Protein AF-A0A397BXM5-F1 (afdb_monomer)

Nearest PDB structures (foldseek):
  6jx6-assembly1_A  TM=4.715E-01  e=2.908E+00  Homo sapiens
  8to0-assembly1_C  TM=3.421E-01  e=2.908E+00  Mus musculus
  2efl-assembly1_A-2  TM=1.940E-01  e=1.933E+00  Homo sapiens
  4yn0-assembly1_B  TM=2.113E-01  e=9.892E+00  Mus musculus

Sequence (237 aa):
LAKVDGTLTRITNSFSGTPYYVHEGDFFTILPFIMLFTIVALVLPLETNTKKYMLGNNLYFALTLVSPNDFTNPSVLKAPGDDLYRTSNLLRNLMVYMMLGVTGACIAQVMLWFPYPIFAIRKLQEHTTECASMLEELLNLLVDSYCFKHKDVEHMNFLKLKLKRKFDVAEAKLATMHTLLNDIWWEQLVGLHLPLRFRKPATKPFIDLFGTQLQNLRAMNQAILWERYDGGGCTMN

Structure (mmCIF, N/CA/C/O backbone):
data_AF-A0A397BXM5-F1
#
_entry.id   AF-A0A397BXM5-F1
#
loop_
_atom_site.group_PDB
_atom_site.id
_atom_site.type_symbol
_atom_site.label_atom_id
_atom_site.label_alt_id
_atom_site.label_comp_id
_atom_site.label_asym_id
_atom_site.label_entity_id
_atom_site.label_seq_id
_atom_site.pdbx_PDB_ins_code
_atom_site.Cartn_x
_atom_site.Cartn_y
_atom_site.Cartn_z
_atom_site.occupancy
_atom_site.B_iso_or_equiv
_atom_site.auth_seq_id
_atom_site.auth_comp_id
_atom_site.auth_asym_id
_atom_site.auth_atom_id
_atom_site.pdbx_PDB_model_num
ATOM 1 N N . LEU A 1 1 ? 31.446 15.879 -49.450 1.00 39.62 1 LEU A N 1
ATOM 2 C CA . LEU A 1 1 ? 30.098 16.390 -49.809 1.00 39.62 1 LEU A CA 1
ATOM 3 C C . LEU A 1 1 ? 29.180 15.180 -49.910 1.00 39.62 1 LEU A C 1
ATOM 5 O O . LEU A 1 1 ? 29.230 14.502 -50.919 1.00 39.62 1 LEU A O 1
ATOM 9 N N . ALA A 1 2 ? 28.393 14.871 -48.876 1.00 38.91 2 ALA A N 1
ATOM 10 C CA . ALA A 1 2 ? 27.677 13.589 -48.743 1.00 38.91 2 ALA A CA 1
ATOM 11 C C . ALA A 1 2 ? 26.689 13.254 -49.888 1.00 38.91 2 ALA A C 1
ATOM 13 O O . ALA A 1 2 ? 26.312 12.102 -50.057 1.00 38.91 2 ALA A O 1
ATOM 14 N N . LYS A 1 3 ? 26.323 14.233 -50.733 1.00 39.81 3 LYS A N 1
ATOM 15 C CA . LYS A 1 3 ? 25.616 14.004 -52.011 1.00 39.81 3 LYS A CA 1
ATOM 16 C C . LYS A 1 3 ? 26.440 13.241 -53.066 1.00 39.81 3 LYS A C 1
ATOM 18 O O . LYS A 1 3 ? 25.859 12.782 -54.039 1.00 39.81 3 LYS A O 1
ATOM 23 N N . VAL A 1 4 ? 27.759 13.147 -52.902 1.00 43.47 4 VAL A N 1
ATOM 24 C CA . VAL A 1 4 ? 28.705 12.568 -53.875 1.00 43.47 4 VAL A CA 1
ATOM 25 C C . VAL A 1 4 ? 29.035 11.101 -53.555 1.00 43.47 4 VAL A C 1
ATOM 27 O O . VAL A 1 4 ? 29.385 10.361 -54.463 1.00 43.47 4 VAL A O 1
ATOM 30 N N . ASP A 1 5 ? 28.838 10.654 -52.307 1.00 46.88 5 ASP A N 1
ATOM 31 C CA . ASP A 1 5 ? 29.212 9.300 -51.850 1.00 46.88 5 ASP A CA 1
ATOM 32 C C . ASP A 1 5 ? 28.114 8.234 -52.036 1.00 46.88 5 ASP A C 1
ATOM 34 O O . ASP A 1 5 ? 28.316 7.076 -51.686 1.00 46.88 5 ASP A O 1
ATOM 38 N N . GLY A 1 6 ? 26.935 8.591 -52.560 1.00 53.12 6 GLY A N 1
ATOM 39 C CA . GLY A 1 6 ? 25.862 7.625 -52.851 1.00 53.12 6 GLY A CA 1
ATOM 40 C C . GLY A 1 6 ? 25.194 6.974 -51.628 1.00 53.12 6 GLY A C 1
ATOM 41 O O . GLY A 1 6 ? 24.335 6.122 -51.796 1.00 53.12 6 GLY A O 1
ATOM 42 N N . THR A 1 7 ? 25.531 7.387 -50.403 1.00 55.84 7 THR A N 1
ATOM 43 C CA . THR A 1 7 ? 25.039 6.796 -49.138 1.00 55.84 7 THR A CA 1
ATOM 44 C C . THR A 1 7 ? 23.730 7.405 -48.615 1.00 55.84 7 THR A C 1
ATOM 46 O O . THR A 1 7 ? 23.284 7.085 -47.508 1.00 55.84 7 THR A O 1
ATOM 49 N N . LEU A 1 8 ? 23.129 8.323 -49.376 1.00 58.50 8 LEU A N 1
ATOM 50 C CA . LEU A 1 8 ? 21.919 9.061 -49.016 1.00 58.50 8 LEU A CA 1
ATOM 51 C C . LEU A 1 8 ? 20.762 8.657 -49.933 1.00 58.50 8 LEU A C 1
ATOM 53 O O . LEU A 1 8 ? 20.709 9.053 -51.098 1.00 58.50 8 LEU A O 1
ATOM 57 N N . THR A 1 9 ? 19.787 7.941 -49.384 1.00 61.47 9 THR A N 1
ATOM 58 C CA . THR A 1 9 ? 18.523 7.636 -50.059 1.00 61.47 9 THR A CA 1
ATOM 59 C C . THR A 1 9 ? 17.554 8.803 -49.930 1.00 61.47 9 THR A C 1
ATOM 61 O O . THR A 1 9 ? 17.278 9.293 -48.831 1.00 61.47 9 THR A O 1
ATOM 64 N N . ARG A 1 10 ? 17.022 9.263 -51.066 1.00 62.66 10 ARG A N 1
ATOM 65 C CA . ARG A 1 10 ? 16.004 10.316 -51.113 1.00 62.66 10 ARG A CA 1
ATOM 66 C C . ARG A 1 10 ? 14.623 9.702 -50.920 1.00 62.66 10 ARG A C 1
ATOM 68 O O . ARG A 1 10 ? 14.133 9.000 -51.801 1.00 62.66 10 ARG A O 1
ATOM 75 N N . ILE A 1 11 ? 13.968 10.028 -49.813 1.00 63.84 11 ILE A N 1
ATOM 76 C CA . ILE A 1 11 ? 12.577 9.648 -49.578 1.00 63.84 11 ILE A CA 1
ATOM 77 C C . ILE A 1 11 ? 11.694 10.672 -50.292 1.00 63.84 11 ILE A C 1
ATOM 79 O O . ILE A 1 11 ? 11.702 11.861 -49.972 1.00 63.84 11 ILE A O 1
ATOM 83 N N . THR A 1 12 ? 10.985 10.216 -51.324 1.00 56.22 12 THR A N 1
ATOM 84 C CA . THR A 1 12 ? 10.154 11.055 -52.202 1.00 56.22 12 THR A CA 1
ATOM 85 C C . THR A 1 12 ? 8.766 11.327 -51.633 1.00 56.22 12 THR A C 1
ATOM 87 O O . THR A 1 12 ? 8.189 12.363 -51.944 1.00 56.22 12 THR A O 1
ATOM 90 N N . ASN A 1 13 ? 8.267 10.440 -50.769 1.00 55.09 13 ASN A N 1
ATOM 91 C CA . ASN A 1 13 ? 6.970 10.557 -50.113 1.00 55.09 13 ASN A CA 1
ATOM 92 C C . ASN A 1 13 ? 7.171 10.749 -48.608 1.00 55.09 13 ASN A C 1
ATOM 94 O O . ASN A 1 13 ? 7.570 9.822 -47.906 1.00 55.09 13 ASN A O 1
ATOM 98 N N . SER A 1 14 ? 6.898 11.956 -48.121 1.00 57.41 14 SER A N 1
ATOM 99 C CA . SER A 1 14 ? 6.912 12.302 -46.700 1.00 57.41 14 SER A CA 1
ATOM 100 C C . SER A 1 14 ? 5.557 12.881 -46.298 1.00 57.41 14 SER A C 1
ATOM 102 O O . SER A 1 14 ? 4.844 13.450 -47.126 1.00 57.41 14 SER A O 1
ATOM 104 N N . PHE A 1 15 ? 5.204 12.778 -45.017 1.00 47.19 15 PHE A N 1
ATOM 105 C CA . PHE A 1 15 ? 3.968 13.368 -44.491 1.00 47.19 15 PHE A CA 1
ATOM 106 C C . PHE A 1 15 ? 3.923 14.9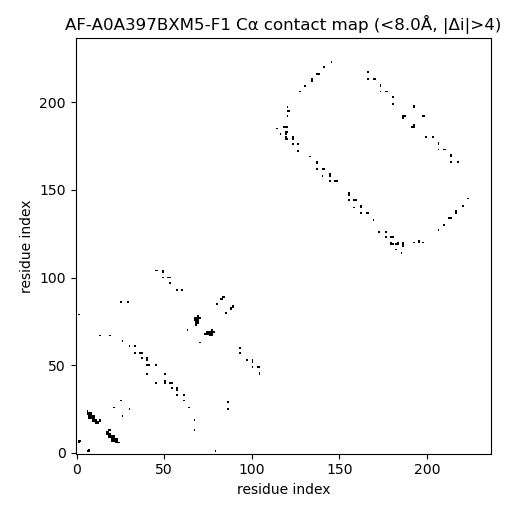04 -44.617 1.00 47.19 15 PHE A C 1
ATOM 108 O O . PHE A 1 15 ? 2.840 15.478 -44.583 1.00 47.19 15 PHE A O 1
ATOM 115 N N . SER A 1 16 ? 5.071 15.569 -44.799 1.00 50.41 16 SER A N 1
ATOM 116 C CA . SER A 1 16 ? 5.173 17.016 -45.033 1.00 50.41 16 SER A CA 1
ATOM 117 C C . SER A 1 16 ? 5.131 17.409 -46.517 1.00 50.41 16 SER A C 1
ATOM 119 O O . SER A 1 16 ? 5.203 18.595 -46.828 1.00 50.41 16 SER A O 1
ATOM 121 N N . GLY A 1 17 ? 5.057 16.443 -47.443 1.00 51.47 17 GLY A N 1
ATOM 122 C CA . GLY A 1 17 ? 5.037 16.685 -48.892 1.00 51.47 17 GLY A CA 1
ATOM 123 C C . GLY A 1 17 ? 6.381 17.115 -49.496 1.00 51.47 17 GLY A C 1
ATOM 124 O O . GLY A 1 17 ? 6.471 17.327 -50.704 1.00 51.47 17 GLY A O 1
ATOM 125 N N . THR A 1 18 ? 7.439 17.227 -48.686 1.00 52.59 18 THR A N 1
ATOM 126 C CA . THR A 1 18 ? 8.782 17.627 -49.122 1.00 52.59 18 THR A CA 1
ATOM 127 C C . THR A 1 18 ? 9.761 16.451 -49.055 1.00 52.59 18 THR A C 1
ATOM 129 O O . THR A 1 18 ? 9.831 15.757 -48.034 1.00 52.59 18 THR A O 1
ATOM 132 N N . PRO A 1 19 ? 10.529 16.188 -50.128 1.00 57.38 19 PRO A N 1
ATOM 133 C CA . PRO A 1 19 ? 11.466 15.077 -50.150 1.00 57.38 19 PRO A CA 1
ATOM 134 C C . PRO A 1 19 ? 12.680 15.375 -49.268 1.00 57.38 19 PRO A C 1
ATOM 136 O O . PRO A 1 19 ? 13.243 16.468 -49.331 1.00 57.38 19 PRO A O 1
ATOM 139 N N . TYR A 1 20 ? 13.119 14.384 -48.497 1.00 58.38 20 TYR A N 1
ATOM 140 C CA . TYR A 1 20 ? 14.255 14.497 -47.581 1.00 58.38 20 TYR A CA 1
ATOM 141 C C . TYR A 1 20 ? 15.253 13.362 -47.810 1.00 58.38 20 TYR A C 1
ATOM 143 O O . TYR A 1 20 ? 14.927 12.333 -48.404 1.00 58.38 20 TYR A O 1
ATOM 151 N N . TYR A 1 21 ? 16.497 13.582 -47.394 1.00 60.84 21 TYR A N 1
ATOM 152 C CA . TYR A 1 21 ? 17.574 12.611 -47.556 1.00 60.84 21 TYR A CA 1
ATOM 153 C C . TYR A 1 21 ? 17.843 11.937 -46.219 1.00 60.84 21 TYR A C 1
ATOM 155 O O . TYR A 1 21 ? 18.025 12.613 -45.208 1.00 60.84 21 TYR A O 1
ATOM 163 N N . VAL A 1 22 ? 17.870 10.610 -46.234 1.00 61.28 22 VAL A N 1
ATOM 164 C CA . VAL A 1 22 ? 18.218 9.786 -45.077 1.00 61.28 22 VAL A CA 1
ATOM 165 C C . VAL A 1 22 ? 19.442 8.965 -45.440 1.00 61.28 22 VAL A C 1
ATOM 167 O O . VAL A 1 22 ? 19.550 8.483 -46.569 1.00 61.28 22 VAL A O 1
ATOM 170 N N . HIS A 1 23 ? 20.366 8.811 -44.496 1.00 63.09 23 HIS A N 1
ATOM 171 C CA . HIS A 1 23 ? 21.469 7.875 -44.654 1.00 63.09 23 HIS A CA 1
ATOM 172 C C . HIS A 1 23 ? 20.924 6.447 -44.698 1.00 63.09 23 HIS A C 1
ATOM 174 O O . HIS A 1 23 ? 20.305 5.978 -43.744 1.00 63.09 23 HIS A O 1
ATOM 180 N N . GLU A 1 24 ? 21.157 5.763 -45.816 1.00 61.62 24 GLU A N 1
ATOM 181 C CA . GLU A 1 24 ? 20.640 4.415 -46.068 1.00 61.62 24 GLU A CA 1
ATOM 182 C C . GLU A 1 24 ? 21.160 3.430 -45.010 1.00 61.62 24 GLU A C 1
ATOM 184 O O . GLU A 1 24 ? 20.401 2.647 -44.439 1.00 61.62 24 GLU A O 1
ATOM 189 N N . GLY A 1 25 ? 22.439 3.570 -44.647 1.00 60.53 25 GLY A N 1
ATOM 190 C CA . GLY A 1 25 ? 23.067 2.798 -43.578 1.00 60.53 25 GLY A CA 1
ATOM 191 C C . GLY A 1 25 ? 22.392 2.984 -42.218 1.00 60.53 25 GLY A C 1
ATOM 192 O O . GLY A 1 25 ? 22.150 1.997 -41.533 1.00 60.53 25 GLY A O 1
ATOM 193 N N . ASP A 1 26 ? 22.017 4.206 -41.837 1.00 60.84 26 ASP A N 1
ATOM 194 C CA . ASP A 1 26 ? 21.372 4.478 -40.542 1.00 60.84 26 ASP A CA 1
ATOM 195 C C . ASP A 1 26 ? 19.916 4.006 -40.509 1.00 60.84 26 ASP A C 1
ATOM 197 O O . ASP A 1 26 ? 19.445 3.504 -39.488 1.00 60.84 26 ASP A O 1
ATOM 201 N N . PHE A 1 27 ? 19.211 4.098 -41.639 1.00 66.62 27 PHE A N 1
ATOM 202 C CA . PHE A 1 27 ? 17.841 3.609 -41.755 1.00 66.62 27 PHE A CA 1
ATOM 203 C C . PHE A 1 27 ? 17.777 2.083 -41.621 1.00 66.62 27 PHE A C 1
ATOM 205 O O . PHE A 1 27 ? 16.992 1.564 -40.830 1.00 66.62 27 PHE A O 1
ATOM 212 N N . PHE A 1 28 ? 18.634 1.357 -42.342 1.00 65.50 28 PHE A N 1
ATOM 213 C CA . PHE A 1 28 ? 18.631 -0.107 -42.324 1.00 65.50 28 PHE A CA 1
ATOM 214 C C . PHE A 1 28 ? 19.345 -0.723 -41.120 1.00 65.50 28 PHE A C 1
ATOM 216 O O . PHE A 1 28 ? 19.105 -1.891 -40.825 1.00 65.50 28 PHE A O 1
ATOM 223 N N . THR A 1 29 ? 20.181 0.025 -40.395 1.00 66.1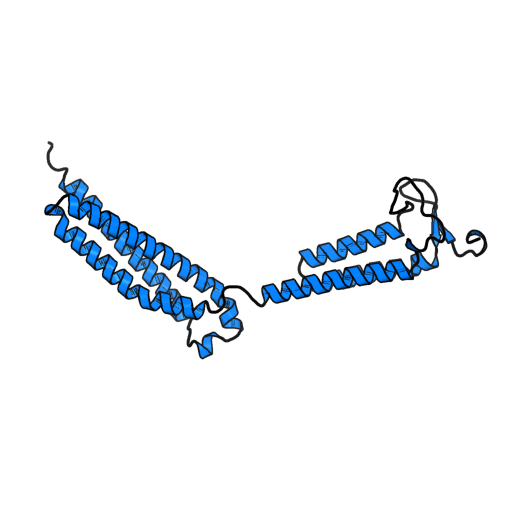9 29 THR A N 1
ATOM 224 C CA . THR A 1 29 ? 20.796 -0.475 -39.157 1.00 66.19 29 THR A CA 1
ATOM 225 C C . THR A 1 29 ? 19.968 -0.117 -37.929 1.00 66.19 29 THR A C 1
ATOM 227 O O . THR A 1 29 ? 19.630 -1.009 -37.160 1.00 66.19 29 THR A O 1
ATOM 230 N N . ILE A 1 30 ? 19.571 1.143 -37.735 1.00 65.62 30 ILE A N 1
ATOM 231 C CA . ILE A 1 30 ? 18.980 1.588 -36.463 1.00 65.62 30 ILE A CA 1
ATOM 232 C C . ILE A 1 30 ? 17.498 1.199 -36.346 1.00 65.62 30 ILE A C 1
ATOM 234 O O . ILE A 1 30 ? 17.053 0.792 -35.270 1.00 65.62 30 ILE A O 1
ATOM 238 N N . LEU A 1 31 ? 16.729 1.266 -37.440 1.00 71.12 31 LEU A N 1
ATOM 239 C CA . LEU A 1 31 ? 15.301 0.925 -37.446 1.00 71.12 31 LEU A CA 1
ATOM 240 C C . LEU A 1 31 ? 15.024 -0.518 -36.971 1.00 71.12 31 LEU A C 1
ATOM 242 O O . LEU A 1 31 ? 14.180 -0.686 -36.084 1.00 71.12 31 LEU A O 1
ATOM 246 N N . PRO A 1 32 ? 15.718 -1.566 -37.469 1.00 74.94 32 PRO A N 1
ATOM 247 C CA . PRO A 1 32 ? 15.517 -2.916 -36.954 1.00 74.94 32 PRO A CA 1
ATOM 248 C C . PRO A 1 32 ? 15.941 -3.072 -35.490 1.00 74.94 32 PRO A C 1
ATOM 250 O O . PRO A 1 32 ? 15.288 -3.828 -34.779 1.00 74.94 32 PRO A O 1
ATOM 253 N N . PHE A 1 33 ? 16.946 -2.340 -34.990 1.00 70.81 33 PHE A N 1
ATOM 254 C CA . PHE A 1 33 ? 17.287 -2.360 -33.557 1.00 70.81 33 PHE A CA 1
ATOM 255 C C . PHE A 1 33 ? 16.194 -1.730 -32.685 1.00 70.81 33 PHE A C 1
ATOM 257 O O . PHE A 1 33 ? 15.849 -2.284 -31.642 1.00 70.81 33 PHE A O 1
ATOM 264 N N . ILE A 1 34 ? 15.603 -0.618 -33.124 1.00 71.31 34 ILE A N 1
ATOM 265 C CA . ILE A 1 34 ? 14.465 0.030 -32.456 1.00 71.31 34 ILE A CA 1
ATOM 266 C C . ILE A 1 34 ? 13.242 -0.901 -32.448 1.00 71.31 34 ILE A C 1
ATOM 268 O O . ILE A 1 34 ? 12.581 -1.039 -31.418 1.00 71.31 34 ILE A O 1
ATOM 272 N N . MET A 1 35 ? 12.961 -1.579 -33.563 1.00 76.06 35 MET A N 1
ATOM 273 C CA . MET A 1 35 ? 11.874 -2.562 -33.675 1.00 76.06 35 MET A CA 1
ATOM 274 C C . MET A 1 35 ? 12.139 -3.824 -32.843 1.00 76.06 35 MET A C 1
ATOM 276 O O . MET A 1 35 ? 11.240 -4.353 -32.197 1.00 76.06 35 MET A O 1
ATOM 280 N N . LEU A 1 36 ? 13.380 -4.303 -32.800 1.00 77.44 36 LEU A N 1
ATOM 281 C CA . LEU A 1 36 ? 13.764 -5.422 -31.944 1.00 77.44 36 LEU A CA 1
ATOM 282 C C . LEU A 1 36 ? 13.605 -5.050 -30.465 1.00 77.44 36 LEU A C 1
ATOM 284 O O . LEU A 1 36 ? 13.083 -5.842 -29.684 1.00 77.44 36 LEU A O 1
ATOM 288 N N . PHE A 1 37 ? 13.984 -3.830 -30.084 1.00 71.81 37 PHE A N 1
ATOM 289 C CA . PHE A 1 37 ? 13.795 -3.320 -28.729 1.00 71.81 37 PHE A CA 1
ATOM 290 C C . PHE A 1 37 ? 12.317 -3.264 -28.334 1.00 71.81 37 PHE A C 1
ATOM 292 O O . PHE A 1 37 ? 11.974 -3.683 -27.227 1.00 71.81 37 PHE A O 1
ATOM 299 N N . THR A 1 38 ? 11.423 -2.777 -29.208 1.00 72.62 38 THR A N 1
ATOM 300 C CA . THR A 1 38 ? 9.981 -2.770 -28.900 1.00 72.62 38 THR A CA 1
ATOM 301 C C . THR A 1 38 ? 9.447 -4.187 -28.719 1.00 72.62 38 THR A C 1
ATOM 303 O O . THR A 1 38 ? 8.689 -4.420 -27.780 1.00 72.62 38 THR A O 1
ATOM 306 N N . ILE A 1 39 ? 9.882 -5.145 -29.545 1.00 78.25 39 ILE A N 1
ATOM 307 C CA . ILE A 1 39 ? 9.509 -6.562 -29.418 1.00 78.25 39 ILE A CA 1
ATOM 308 C C . ILE A 1 39 ? 9.993 -7.136 -28.079 1.00 78.25 39 ILE A C 1
ATOM 310 O O . ILE A 1 39 ? 9.199 -7.720 -27.343 1.00 78.25 39 ILE A O 1
ATOM 314 N N . VAL A 1 40 ? 11.259 -6.925 -27.709 1.00 73.75 40 VAL A N 1
ATOM 315 C CA . VAL A 1 40 ? 11.821 -7.409 -26.434 1.00 73.75 40 VAL A CA 1
ATOM 316 C C . VAL A 1 40 ? 11.090 -6.795 -25.233 1.00 73.75 40 VAL A C 1
ATOM 318 O O . VAL A 1 40 ? 10.706 -7.517 -24.312 1.00 73.75 40 VAL A O 1
ATOM 321 N N . ALA A 1 41 ? 10.822 -5.486 -25.256 1.00 68.75 41 ALA A N 1
ATOM 322 C CA . ALA A 1 41 ? 10.063 -4.805 -24.207 1.00 68.75 41 ALA A CA 1
ATOM 323 C C . ALA A 1 41 ? 8.599 -5.281 -24.124 1.00 68.75 41 ALA A C 1
ATOM 325 O O . ALA A 1 41 ? 8.011 -5.279 -23.042 1.00 68.75 41 ALA A O 1
ATOM 326 N N . LEU A 1 42 ? 7.998 -5.699 -25.245 1.00 73.31 42 LEU A N 1
ATOM 327 C CA . LEU A 1 42 ? 6.651 -6.273 -25.282 1.00 73.31 42 LEU A CA 1
ATOM 328 C C . LEU A 1 42 ? 6.595 -7.694 -24.707 1.00 73.31 42 LEU A C 1
ATOM 330 O O . LEU A 1 42 ? 5.601 -8.019 -24.053 1.00 73.31 42 LEU A O 1
ATOM 334 N N . VAL A 1 43 ? 7.635 -8.502 -24.929 1.00 76.31 43 VAL A N 1
ATOM 335 C CA . VAL A 1 43 ? 7.736 -9.897 -24.464 1.00 76.31 43 VAL A CA 1
ATOM 336 C C . VAL A 1 43 ? 8.097 -9.989 -22.978 1.00 76.31 43 VAL A C 1
ATOM 338 O O . VAL A 1 43 ? 7.624 -10.894 -22.292 1.00 76.31 43 VAL A O 1
ATOM 341 N N . LEU A 1 44 ? 8.898 -9.057 -22.454 1.00 68.69 44 LEU A N 1
ATOM 342 C CA . LEU A 1 44 ? 9.265 -9.052 -21.038 1.00 68.69 44 LEU A CA 1
ATOM 343 C C . LEU A 1 44 ? 8.042 -8.768 -20.134 1.00 68.69 44 LEU A C 1
ATOM 345 O O . LEU A 1 44 ? 7.271 -7.838 -20.411 1.00 68.69 44 LEU A O 1
ATOM 349 N N . PRO A 1 45 ? 7.872 -9.515 -19.024 1.00 65.19 45 PRO A N 1
ATOM 350 C CA . PRO A 1 45 ? 6.791 -9.310 -18.061 1.00 65.19 45 PRO A CA 1
ATOM 351 C C . PRO A 1 45 ? 7.100 -8.118 -17.138 1.00 65.19 45 PRO A C 1
ATOM 353 O O . PRO A 1 45 ? 7.292 -8.270 -15.935 1.00 65.19 45 PRO A O 1
ATOM 356 N N . LEU A 1 46 ? 7.197 -6.921 -17.722 1.00 64.88 46 LEU A N 1
ATOM 357 C CA . LEU A 1 46 ? 7.417 -5.666 -17.005 1.00 64.88 46 LEU A CA 1
ATOM 358 C C . LEU A 1 46 ? 6.092 -5.056 -16.538 1.00 64.88 46 LEU A C 1
ATOM 360 O O . LEU A 1 46 ? 5.048 -5.218 -17.172 1.00 64.88 46 LEU A O 1
ATOM 364 N N . GLU A 1 47 ? 6.166 -4.298 -15.448 1.00 64.81 47 GLU A N 1
ATOM 365 C CA . GLU A 1 47 ? 5.055 -3.521 -14.909 1.00 64.81 47 GLU A CA 1
ATOM 366 C C . GLU A 1 47 ? 4.531 -2.501 -15.945 1.00 64.81 47 GLU A C 1
ATOM 368 O O . GLU A 1 47 ? 5.274 -1.948 -16.764 1.00 64.81 47 GLU A O 1
ATOM 373 N N . THR A 1 48 ? 3.211 -2.298 -15.961 1.00 64.19 48 THR A N 1
ATOM 374 C CA . THR A 1 48 ? 2.496 -1.639 -17.066 1.00 64.19 48 THR A CA 1
ATOM 375 C C . THR A 1 48 ? 2.936 -0.193 -17.309 1.00 64.19 48 THR A C 1
ATOM 377 O O . THR A 1 48 ? 2.960 0.248 -18.460 1.00 64.19 48 THR A O 1
ATOM 380 N N . ASN A 1 49 ? 3.288 0.555 -16.259 1.00 59.50 49 ASN A N 1
ATOM 381 C CA . ASN A 1 49 ? 3.737 1.943 -16.384 1.00 59.50 49 ASN A CA 1
ATOM 382 C C . ASN A 1 49 ? 5.171 2.020 -16.921 1.00 59.50 49 ASN A C 1
ATOM 384 O O . ASN A 1 49 ? 5.453 2.810 -17.824 1.00 59.50 49 ASN A O 1
ATOM 388 N N . THR A 1 50 ? 6.041 1.123 -16.459 1.00 62.28 50 THR A N 1
ATOM 389 C CA . THR A 1 50 ? 7.413 0.964 -16.965 1.00 62.28 50 THR A CA 1
ATOM 390 C C . THR A 1 50 ? 7.417 0.617 -18.457 1.00 62.28 50 THR A C 1
ATOM 392 O O . THR A 1 50 ? 8.137 1.221 -19.255 1.00 62.28 50 THR A O 1
ATOM 395 N N . LYS A 1 51 ? 6.540 -0.307 -18.860 1.00 67.50 51 LYS A N 1
ATOM 396 C CA . LYS A 1 51 ? 6.376 -0.732 -20.254 1.00 67.50 51 LYS A CA 1
ATOM 397 C C . LYS A 1 51 ? 5.929 0.418 -21.161 1.00 67.50 51 LYS A C 1
ATOM 399 O O . LYS A 1 51 ? 6.494 0.608 -22.237 1.00 67.50 51 LYS A O 1
ATOM 404 N N . LYS A 1 52 ? 4.954 1.219 -20.714 1.00 66.75 52 LYS A N 1
ATOM 405 C CA . LYS A 1 52 ? 4.488 2.418 -21.434 1.00 66.75 52 LYS A CA 1
ATOM 406 C C . LYS A 1 52 ? 5.596 3.460 -21.592 1.00 66.75 52 LYS A C 1
ATOM 408 O O . LYS A 1 52 ? 5.734 4.020 -22.675 1.00 66.75 52 LYS A O 1
ATOM 413 N N . TYR A 1 53 ? 6.402 3.682 -20.554 1.00 69.06 53 TYR A N 1
ATOM 414 C CA . TYR A 1 53 ? 7.517 4.630 -20.598 1.00 69.06 53 TYR A CA 1
ATOM 415 C C . TYR A 1 53 ? 8.611 4.193 -21.585 1.00 69.06 53 TYR A C 1
ATOM 417 O O . TYR A 1 53 ? 9.027 4.977 -22.438 1.00 69.06 53 TYR A O 1
ATOM 425 N N . MET A 1 54 ? 9.027 2.923 -21.532 1.00 66.50 54 MET A N 1
ATOM 426 C CA . MET A 1 54 ? 10.034 2.372 -22.449 1.00 66.50 54 MET A CA 1
ATOM 427 C C . MET A 1 54 ? 9.570 2.397 -23.909 1.00 66.50 54 MET A C 1
ATOM 429 O O . MET A 1 54 ? 10.337 2.781 -24.792 1.00 66.50 54 MET A O 1
ATOM 433 N N . LEU A 1 55 ? 8.313 2.019 -24.170 1.00 74.06 55 LEU A N 1
ATOM 434 C CA . LEU A 1 55 ? 7.743 2.045 -25.519 1.00 74.06 55 LEU A CA 1
ATOM 435 C C . LEU A 1 55 ? 7.577 3.477 -26.036 1.00 74.06 55 LEU A C 1
ATOM 437 O O . LEU A 1 55 ? 7.919 3.739 -27.184 1.00 74.06 55 LEU A O 1
ATOM 441 N N . GLY A 1 56 ? 7.104 4.402 -25.197 1.00 71.19 56 GLY A N 1
ATOM 442 C CA . GLY A 1 56 ? 6.946 5.810 -25.560 1.00 71.19 56 GLY A CA 1
ATOM 443 C C . GLY A 1 56 ? 8.275 6.473 -25.913 1.00 71.19 56 GLY A C 1
ATOM 444 O O . GLY A 1 56 ? 8.365 7.155 -26.929 1.00 71.19 56 GLY A O 1
ATOM 445 N N . ASN A 1 57 ? 9.327 6.216 -25.132 1.00 70.31 57 ASN A N 1
ATOM 446 C CA . ASN A 1 57 ? 10.647 6.782 -25.393 1.00 70.31 57 ASN A CA 1
ATOM 447 C C . ASN A 1 57 ? 11.300 6.180 -26.648 1.00 70.31 57 ASN A C 1
ATOM 449 O O . ASN A 1 57 ? 11.843 6.897 -27.481 1.00 70.31 57 ASN A O 1
ATOM 453 N N . ASN A 1 58 ? 11.188 4.865 -26.847 1.00 73.44 58 ASN A N 1
ATOM 454 C CA . ASN A 1 58 ? 11.718 4.238 -28.056 1.00 73.44 58 ASN A CA 1
ATOM 455 C C . ASN A 1 58 ? 10.956 4.672 -29.323 1.00 73.44 58 ASN A C 1
ATOM 457 O O . ASN A 1 58 ? 11.562 4.915 -30.363 1.00 73.44 58 ASN A O 1
ATOM 461 N N . LEU A 1 59 ? 9.632 4.837 -29.234 1.00 72.88 59 LEU A N 1
ATOM 462 C CA . LEU A 1 59 ? 8.818 5.389 -30.320 1.00 72.88 59 LEU A CA 1
ATOM 463 C C . LEU A 1 59 ? 9.189 6.847 -30.616 1.00 72.88 59 LEU A C 1
ATOM 465 O O . LEU A 1 59 ? 9.258 7.236 -31.779 1.00 72.88 59 LEU A O 1
ATOM 469 N N . TYR A 1 60 ? 9.468 7.637 -29.578 1.00 68.38 60 TYR A N 1
ATOM 470 C CA . TYR A 1 60 ? 9.968 8.999 -29.719 1.00 68.38 60 TYR A CA 1
ATOM 471 C C . TYR A 1 60 ? 11.284 9.016 -30.505 1.00 68.38 60 TYR A C 1
ATOM 473 O O . TYR A 1 60 ? 11.374 9.720 -31.506 1.00 68.38 60 TYR A O 1
ATOM 481 N N . PHE A 1 61 ? 12.248 8.154 -30.166 1.00 66.50 61 PHE A N 1
ATOM 482 C CA . PHE A 1 61 ? 13.496 8.030 -30.928 1.00 66.50 61 PHE A CA 1
ATOM 483 C C . PHE A 1 61 ? 13.286 7.542 -32.370 1.00 66.50 61 PHE A C 1
ATOM 485 O O . PHE A 1 61 ? 13.886 8.089 -33.299 1.00 66.50 61 PHE A O 1
ATOM 492 N N . ALA A 1 62 ? 12.381 6.586 -32.590 1.00 68.44 62 ALA A N 1
ATOM 493 C CA . ALA A 1 62 ? 12.008 6.125 -33.928 1.00 68.44 62 ALA A CA 1
ATOM 494 C C . ALA A 1 62 ? 11.467 7.275 -34.793 1.00 68.44 62 ALA A C 1
ATOM 496 O O . ALA A 1 62 ? 11.893 7.468 -35.932 1.00 68.44 62 ALA A O 1
ATOM 497 N N . LEU A 1 63 ? 10.571 8.087 -34.225 1.00 67.25 63 LEU A N 1
ATOM 498 C CA . LEU A 1 63 ? 10.012 9.263 -34.884 1.00 67.25 63 LEU A CA 1
ATOM 499 C C . LEU A 1 63 ? 11.071 10.341 -35.104 1.00 67.25 63 LEU A C 1
ATOM 501 O O . LEU A 1 63 ? 11.083 10.953 -36.167 1.00 67.25 63 LEU A O 1
ATOM 505 N N . THR A 1 64 ? 12.004 10.541 -34.169 1.00 63.75 64 THR A N 1
ATOM 506 C CA . THR A 1 64 ? 13.132 11.458 -34.391 1.00 63.75 64 THR A CA 1
ATOM 507 C C . THR A 1 64 ? 14.084 10.977 -35.470 1.00 63.75 64 THR A C 1
ATOM 509 O O . THR A 1 64 ? 14.800 11.804 -36.006 1.00 63.75 64 THR A O 1
ATOM 512 N N . LEU A 1 65 ? 14.097 9.697 -35.841 1.00 63.91 65 LEU A N 1
ATOM 513 C CA . LEU A 1 65 ? 14.880 9.188 -36.970 1.00 63.91 65 LEU A CA 1
ATOM 514 C C . LEU A 1 65 ? 14.126 9.345 -38.292 1.00 63.91 65 LEU A C 1
ATOM 516 O O . LEU A 1 65 ? 14.685 9.841 -39.267 1.00 63.91 65 LEU A O 1
ATOM 520 N N . VAL A 1 66 ? 12.840 8.987 -38.298 1.00 63.28 66 VAL A N 1
ATOM 521 C CA . VAL A 1 66 ? 11.987 9.005 -39.495 1.00 63.28 66 VAL A CA 1
ATOM 522 C C . VAL A 1 66 ? 11.551 10.424 -39.882 1.00 63.28 66 VAL A C 1
ATOM 524 O O . VAL A 1 66 ? 11.382 10.697 -41.070 1.00 63.28 66 VAL A O 1
ATOM 527 N N . SER A 1 67 ? 11.392 11.334 -38.915 1.00 62.38 67 SER A N 1
ATOM 528 C CA . SER A 1 67 ? 10.944 12.711 -39.154 1.00 62.38 67 SER A CA 1
ATOM 529 C C . SER A 1 67 ? 11.972 13.509 -39.967 1.00 62.38 67 SER A C 1
ATOM 531 O O . SER A 1 67 ? 13.164 13.452 -39.660 1.00 62.38 67 SER A O 1
ATOM 533 N N . PRO A 1 68 ? 11.544 14.290 -40.972 1.00 56.69 68 PRO A N 1
ATOM 534 C CA . PRO A 1 68 ? 12.438 15.144 -41.754 1.00 56.69 68 PRO A CA 1
ATOM 535 C C . PRO A 1 68 ? 12.904 16.407 -41.003 1.00 56.69 68 PRO A C 1
ATOM 537 O O . PRO A 1 68 ? 13.896 17.023 -41.400 1.00 56.69 68 PRO A O 1
ATOM 540 N N . ASN A 1 69 ? 12.213 16.790 -39.926 1.00 63.12 69 ASN A N 1
ATOM 541 C CA . ASN A 1 69 ? 12.447 18.050 -39.217 1.00 63.12 69 ASN A CA 1
ATOM 542 C C . ASN A 1 69 ? 13.478 17.902 -38.089 1.00 63.12 69 ASN A C 1
ATOM 544 O O . ASN A 1 69 ? 13.614 16.832 -37.491 1.00 63.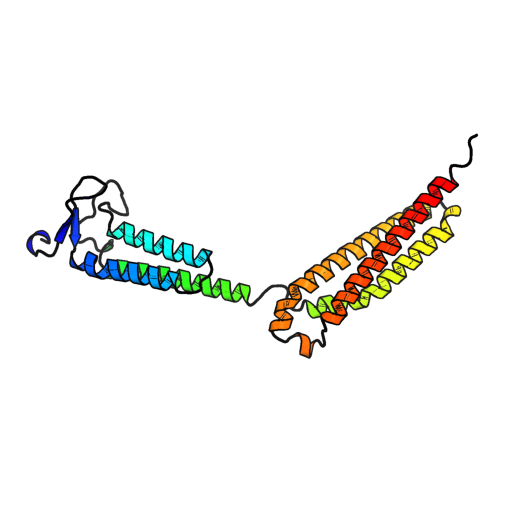12 69 ASN A O 1
ATOM 548 N N . ASP A 1 70 ? 14.187 18.991 -37.805 1.00 63.59 70 ASP A N 1
ATOM 549 C CA . ASP A 1 70 ? 15.139 19.119 -36.709 1.00 63.59 70 ASP A CA 1
ATOM 550 C C . ASP A 1 70 ? 14.411 19.016 -35.360 1.00 63.59 70 ASP A C 1
ATOM 552 O O . ASP A 1 70 ? 13.325 19.562 -35.151 1.00 63.59 70 ASP A O 1
ATOM 556 N N . PHE A 1 71 ? 15.026 18.286 -34.438 1.00 62.41 71 PHE A N 1
ATOM 557 C CA . PHE A 1 71 ? 14.570 18.070 -33.076 1.00 62.41 71 PHE A CA 1
ATOM 558 C C . PHE A 1 71 ? 14.460 19.369 -32.276 1.00 62.41 71 PHE A C 1
ATOM 560 O O . PHE A 1 71 ? 13.543 19.535 -31.474 1.00 62.41 71 PHE A O 1
ATOM 567 N N . THR A 1 72 ? 15.407 20.283 -32.481 1.00 67.00 72 THR A N 1
ATOM 568 C CA . THR A 1 72 ? 15.485 21.532 -31.712 1.00 67.00 72 THR A CA 1
ATOM 569 C C . THR A 1 72 ? 14.596 22.628 -32.288 1.00 67.00 72 THR A C 1
ATOM 571 O O . THR A 1 72 ? 14.147 23.508 -31.554 1.00 67.00 72 THR A O 1
ATOM 574 N N . ASN A 1 73 ? 14.294 22.559 -33.588 1.00 65.62 73 ASN A N 1
ATOM 575 C CA . ASN A 1 73 ? 13.409 23.498 -34.252 1.00 65.62 73 ASN A CA 1
ATOM 576 C C . ASN A 1 73 ? 12.565 22.794 -35.331 1.00 65.62 73 ASN A C 1
ATOM 578 O O . ASN A 1 73 ? 13.055 22.551 -36.434 1.00 65.62 73 ASN A O 1
ATOM 582 N N . PRO A 1 74 ? 11.269 22.532 -35.074 1.00 62.56 74 PRO A N 1
ATOM 583 C CA . PRO A 1 74 ? 10.410 21.777 -35.987 1.00 62.56 74 PRO A CA 1
ATOM 584 C C . PRO A 1 74 ? 10.128 22.500 -37.312 1.00 62.56 74 PRO A C 1
ATOM 586 O O . PRO A 1 74 ? 9.565 21.895 -38.222 1.00 62.56 74 PRO A O 1
ATOM 589 N N . SER A 1 75 ? 10.491 23.783 -37.422 1.00 65.44 75 SER A N 1
ATOM 590 C CA . SER A 1 75 ? 10.386 24.566 -38.659 1.00 65.44 75 SER A CA 1
ATOM 591 C C . SER A 1 75 ? 11.595 24.413 -39.591 1.00 65.44 75 SER A C 1
ATOM 593 O O . SER A 1 75 ? 11.562 24.902 -40.720 1.00 65.44 75 SER A O 1
ATOM 595 N N . VAL A 1 76 ? 12.654 23.732 -39.140 1.00 60.53 76 VAL A N 1
ATOM 596 C CA . VAL A 1 76 ? 13.917 23.570 -39.866 1.00 60.53 76 VAL A CA 1
ATOM 597 C C . VAL A 1 76 ? 14.132 22.093 -40.195 1.00 60.53 76 VAL A C 1
ATOM 599 O O . VAL A 1 76 ? 13.790 21.212 -39.414 1.00 60.53 76 VAL A O 1
ATOM 602 N N . LEU A 1 77 ? 14.666 21.810 -41.383 1.00 61.84 77 LEU A N 1
ATOM 603 C CA . LEU A 1 77 ? 15.042 20.458 -41.810 1.00 61.84 77 LEU A CA 1
ATOM 604 C C . LEU A 1 77 ? 16.380 20.062 -41.178 1.00 61.84 77 LEU A C 1
ATOM 606 O O . LEU A 1 77 ? 17.257 20.907 -41.012 1.00 61.84 77 LEU A O 1
ATOM 610 N N . LYS A 1 78 ? 16.571 18.772 -40.898 1.00 66.06 78 LYS A N 1
ATOM 611 C CA . LYS A 1 78 ? 17.835 18.274 -40.333 1.00 66.06 78 LYS A CA 1
ATOM 612 C C . LYS A 1 78 ? 19.036 18.597 -41.224 1.00 66.06 78 LYS A C 1
ATOM 614 O O . LYS A 1 78 ? 19.024 18.314 -42.426 1.00 66.06 78 LYS A O 1
ATOM 619 N N . ALA A 1 79 ? 20.095 19.135 -40.621 1.00 59.69 79 ALA A N 1
ATOM 620 C CA . ALA A 1 79 ? 21.347 19.410 -41.311 1.00 59.69 79 ALA A CA 1
ATOM 621 C C . ALA A 1 79 ? 22.155 18.111 -41.540 1.00 59.69 79 ALA A C 1
ATOM 623 O O . ALA A 1 79 ? 22.323 17.312 -40.616 1.00 59.69 79 ALA A O 1
ATOM 624 N N . PRO A 1 80 ? 22.674 17.868 -42.758 1.00 54.50 80 PRO A N 1
ATOM 625 C CA . PRO A 1 80 ? 23.475 16.681 -43.041 1.00 54.50 80 PRO A CA 1
ATOM 626 C C . PRO A 1 80 ? 24.842 16.761 -42.341 1.00 54.50 80 PRO A C 1
ATOM 628 O O . PRO A 1 80 ? 25.591 17.711 -42.562 1.00 54.50 80 PRO A O 1
ATOM 631 N N . GLY A 1 81 ? 25.184 15.736 -41.553 1.00 58.84 81 GLY A N 1
ATOM 632 C CA . GLY A 1 81 ? 26.474 15.625 -40.856 1.00 58.84 81 GLY A CA 1
ATOM 633 C C . GLY A 1 81 ? 26.513 16.203 -39.437 1.00 58.84 81 GLY A C 1
ATOM 634 O O . GLY A 1 81 ? 27.598 16.345 -38.885 1.00 58.84 81 GLY A O 1
ATOM 635 N N . ASP A 1 82 ? 25.362 16.534 -38.854 1.00 62.84 82 ASP A N 1
ATOM 636 C CA . ASP A 1 82 ? 25.267 16.994 -37.467 1.00 62.84 82 ASP A CA 1
ATOM 637 C C . ASP A 1 82 ? 25.521 15.838 -36.469 1.00 62.84 82 ASP A C 1
ATOM 639 O O . ASP A 1 82 ? 24.905 14.768 -36.546 1.00 62.84 82 ASP A O 1
ATOM 643 N N . ASP A 1 83 ? 26.448 16.055 -35.528 1.00 65.25 83 ASP A N 1
ATOM 644 C CA . ASP A 1 83 ? 26.887 15.080 -34.519 1.00 65.25 83 ASP A CA 1
ATOM 645 C C . ASP A 1 83 ? 25.752 14.657 -33.568 1.00 65.25 83 ASP A C 1
ATOM 647 O O . ASP A 1 83 ? 25.811 13.579 -32.961 1.00 65.25 83 ASP A O 1
ATOM 651 N N . LEU A 1 84 ? 24.689 15.463 -33.456 1.00 63.53 84 LEU A N 1
ATOM 652 C CA . LEU A 1 84 ? 23.510 15.128 -32.657 1.00 63.53 84 LEU A CA 1
ATOM 653 C C . LEU A 1 84 ? 22.766 13.898 -33.206 1.00 63.53 84 LEU A C 1
ATOM 655 O O . LEU A 1 84 ? 22.245 13.093 -32.434 1.00 63.53 84 LEU A O 1
ATOM 659 N N . TYR A 1 85 ? 22.768 13.722 -34.531 1.00 61.66 85 TYR A N 1
ATOM 660 C CA . TYR A 1 85 ? 22.050 12.651 -35.233 1.00 61.66 85 TYR A CA 1
ATOM 661 C C . TYR A 1 85 ? 22.941 11.468 -35.614 1.00 61.66 85 TYR A C 1
ATOM 663 O O . TYR A 1 85 ? 22.485 10.528 -36.265 1.00 61.66 85 TYR A O 1
ATOM 671 N N . ARG A 1 86 ? 24.210 11.486 -35.199 1.00 65.19 86 ARG A N 1
ATOM 672 C CA . ARG A 1 86 ? 25.160 10.415 -35.486 1.00 65.19 86 ARG A CA 1
ATOM 673 C C . ARG A 1 86 ? 24.736 9.124 -34.784 1.00 65.19 86 ARG A C 1
ATOM 675 O O . ARG A 1 86 ? 24.417 9.131 -33.593 1.00 65.19 86 ARG A O 1
ATOM 682 N N . THR A 1 87 ? 24.802 8.004 -35.503 1.00 62.78 87 THR A N 1
ATOM 683 C CA . THR A 1 87 ? 24.380 6.657 -35.066 1.00 62.78 87 THR A CA 1
ATOM 684 C C . THR A 1 87 ? 24.863 6.310 -33.656 1.00 62.78 87 THR A C 1
ATOM 686 O O . THR A 1 87 ? 24.103 5.821 -32.822 1.00 62.78 87 THR A O 1
ATOM 689 N N . SER A 1 88 ? 26.133 6.605 -33.363 1.00 66.12 88 SER A N 1
ATOM 690 C CA . SER A 1 88 ? 26.771 6.318 -32.075 1.00 66.12 88 SER A CA 1
ATOM 691 C C . SER A 1 88 ? 26.166 7.111 -30.917 1.00 66.12 88 SER A C 1
ATOM 693 O O . SER A 1 88 ? 26.043 6.586 -29.811 1.00 66.12 88 SER A O 1
ATOM 695 N N . ASN A 1 89 ? 25.769 8.358 -31.160 1.00 67.31 89 ASN A N 1
ATOM 696 C CA . ASN A 1 89 ? 25.218 9.242 -30.142 1.00 67.31 89 ASN A CA 1
ATOM 697 C C . ASN A 1 89 ? 23.747 8.902 -29.858 1.00 67.31 89 ASN A C 1
ATOM 699 O O . ASN A 1 89 ? 23.322 8.836 -28.706 1.00 67.31 89 ASN A O 1
ATOM 703 N N . LEU A 1 90 ? 22.999 8.570 -30.913 1.00 67.69 90 LEU A N 1
ATOM 704 C CA . LEU A 1 90 ? 21.609 8.119 -30.842 1.00 67.69 90 LEU A CA 1
ATOM 705 C C . LEU A 1 90 ? 21.483 6.795 -30.070 1.00 67.69 90 LEU A C 1
ATOM 707 O O . LEU A 1 90 ? 20.679 6.694 -29.143 1.00 67.69 90 LEU A O 1
ATOM 711 N N . LEU A 1 91 ? 22.338 5.811 -30.378 1.00 67.69 91 LEU A N 1
ATOM 712 C CA . LEU A 1 91 ? 22.388 4.533 -29.658 1.00 67.69 91 LEU A CA 1
ATOM 713 C C . LEU A 1 91 ? 22.813 4.704 -28.195 1.00 67.69 91 LEU A C 1
ATOM 715 O O . LEU A 1 91 ? 22.243 4.063 -27.312 1.00 67.69 91 LEU A O 1
ATOM 719 N N . ARG A 1 92 ? 23.778 5.590 -27.916 1.00 72.75 92 ARG A N 1
ATOM 720 C CA . ARG A 1 92 ? 24.218 5.880 -26.545 1.00 72.75 92 ARG A CA 1
ATOM 721 C C . ARG A 1 92 ? 23.107 6.525 -25.719 1.00 72.75 92 ARG A C 1
ATOM 723 O O . ARG A 1 92 ? 22.886 6.106 -24.586 1.00 72.75 92 ARG A O 1
ATOM 730 N N . ASN A 1 93 ? 22.382 7.489 -26.281 1.00 70.38 93 ASN A N 1
ATOM 731 C CA . ASN A 1 93 ? 21.253 8.121 -25.601 1.00 70.38 93 ASN A CA 1
ATOM 732 C C . ASN A 1 93 ? 20.128 7.113 -25.345 1.00 70.38 93 ASN A C 1
ATOM 734 O O . ASN A 1 93 ? 19.662 7.001 -24.212 1.00 70.38 93 ASN A O 1
ATOM 738 N N . LEU A 1 94 ? 19.761 6.307 -26.347 1.00 70.44 94 LEU A N 1
ATOM 739 C CA . LEU A 1 94 ? 18.768 5.240 -26.192 1.00 70.44 94 LEU A CA 1
ATOM 740 C C . LEU A 1 94 ? 19.158 4.255 -25.074 1.00 70.44 94 LEU A C 1
ATOM 742 O O . LEU A 1 94 ? 18.331 3.916 -24.227 1.00 70.44 94 LEU A O 1
ATOM 746 N N . MET A 1 95 ? 20.429 3.844 -25.028 1.00 68.56 95 MET A N 1
ATOM 747 C CA . MET A 1 95 ? 20.962 2.952 -23.996 1.00 68.56 95 MET A CA 1
ATOM 748 C C . MET A 1 95 ? 20.879 3.571 -22.593 1.00 68.56 95 MET A C 1
ATOM 750 O O . MET A 1 95 ? 20.463 2.899 -21.649 1.00 68.56 95 MET A O 1
ATOM 754 N N . VAL A 1 96 ? 21.245 4.848 -22.442 1.00 73.12 96 VAL A N 1
ATOM 755 C CA . VAL A 1 96 ? 21.186 5.556 -21.152 1.00 73.12 96 VAL A CA 1
ATOM 756 C C . VAL A 1 96 ? 19.746 5.647 -20.650 1.00 73.12 96 VAL A C 1
ATOM 758 O O . VAL A 1 96 ? 19.481 5.337 -19.487 1.00 73.12 96 VAL A O 1
ATOM 761 N N . TYR A 1 97 ? 18.795 5.995 -21.519 1.00 64.62 97 TYR A N 1
ATOM 762 C CA . TYR A 1 97 ? 17.388 6.050 -21.127 1.00 64.62 97 TYR A CA 1
ATOM 763 C C . TYR A 1 97 ? 16.780 4.666 -20.849 1.00 64.62 97 TYR A C 1
ATOM 765 O O . TYR A 1 97 ? 15.929 4.545 -19.966 1.00 64.62 97 TYR A O 1
ATOM 773 N N . MET A 1 98 ? 17.227 3.613 -21.543 1.00 67.50 98 MET A N 1
ATOM 774 C CA . MET A 1 98 ? 16.851 2.232 -21.221 1.00 67.50 98 MET A CA 1
ATOM 775 C C . MET A 1 98 ? 17.341 1.844 -19.824 1.00 67.50 98 MET A C 1
ATOM 777 O O . MET A 1 98 ? 16.559 1.335 -19.024 1.00 67.50 98 MET A O 1
ATOM 781 N N . MET A 1 99 ? 18.611 2.113 -19.513 1.00 69.62 99 MET A N 1
ATOM 782 C CA . MET A 1 99 ? 19.191 1.833 -18.197 1.00 69.62 99 MET A CA 1
ATOM 783 C C . MET A 1 99 ? 18.472 2.597 -17.084 1.00 69.62 99 MET A C 1
ATOM 785 O O . MET A 1 99 ? 18.214 2.028 -16.024 1.00 69.62 99 MET A O 1
ATOM 789 N N . LEU A 1 100 ? 18.079 3.850 -17.333 1.00 71.50 100 LEU A N 1
ATOM 790 C CA . LEU A 1 100 ? 17.263 4.629 -16.402 1.00 71.50 100 LEU A CA 1
ATOM 791 C C . LEU A 1 100 ? 15.902 3.953 -16.150 1.00 71.50 100 LEU A C 1
ATOM 793 O O . LEU A 1 100 ? 15.490 3.812 -15.000 1.00 71.50 100 LEU A O 1
ATOM 797 N N . GLY A 1 101 ? 15.238 3.474 -17.208 1.00 63.81 101 GLY A N 1
ATOM 798 C CA . GLY A 1 101 ? 13.969 2.744 -17.113 1.00 63.81 101 GLY A CA 1
ATOM 799 C C . GLY A 1 101 ? 14.085 1.419 -16.352 1.00 63.81 101 GLY A C 1
ATOM 800 O O . GLY A 1 101 ? 13.271 1.144 -15.472 1.00 63.81 101 GLY A O 1
ATOM 801 N N . VAL A 1 102 ? 15.127 0.628 -16.626 1.00 72.56 102 VAL A N 1
ATOM 802 C CA . VAL A 1 102 ? 15.410 -0.630 -15.911 1.00 72.56 102 VAL A CA 1
ATOM 803 C C . VAL A 1 102 ? 15.713 -0.362 -14.437 1.00 72.56 102 VAL A C 1
ATOM 805 O O . VAL A 1 102 ? 1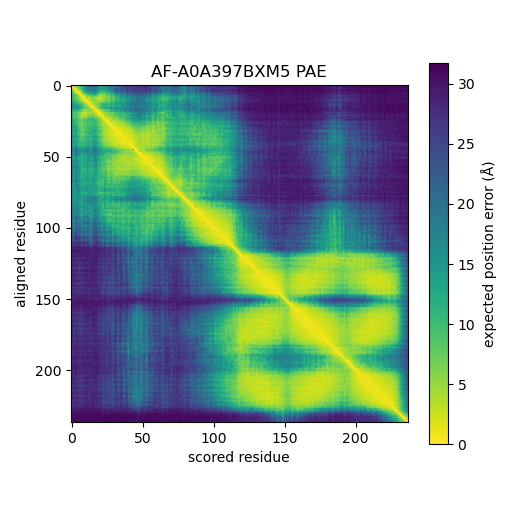5.177 -1.041 -13.567 1.00 72.56 102 VAL A O 1
ATOM 808 N N . THR A 1 103 ? 16.510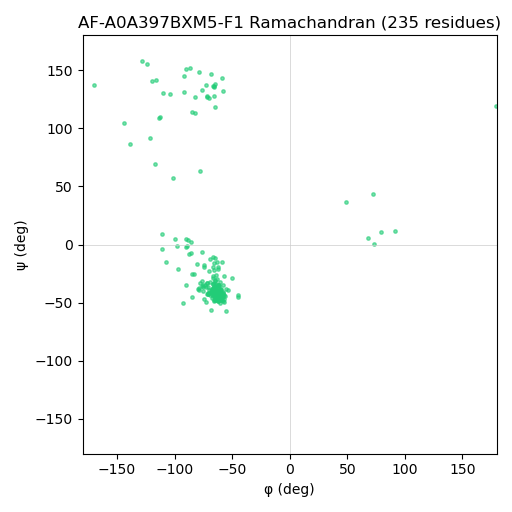 0.664 -14.137 1.00 73.12 103 THR A N 1
ATOM 809 C CA . THR A 1 103 ? 16.824 1.050 -12.754 1.00 73.12 103 THR A CA 1
ATOM 810 C C . THR A 1 103 ? 15.562 1.485 -12.006 1.00 73.12 103 THR A C 1
ATOM 812 O O . THR A 1 103 ? 15.337 1.043 -10.881 1.00 73.12 103 THR A O 1
ATOM 815 N N . GLY A 1 104 ? 14.690 2.277 -12.642 1.00 66.38 104 GLY A N 1
ATOM 816 C CA . GLY A 1 104 ? 13.391 2.658 -12.080 1.00 66.38 104 GLY A CA 1
ATOM 817 C C . GLY A 1 104 ? 12.488 1.454 -11.791 1.00 66.38 104 GLY A C 1
ATOM 818 O O . GLY A 1 104 ? 11.888 1.379 -10.720 1.00 66.38 104 GLY A O 1
ATOM 819 N N . ALA A 1 105 ? 12.457 0.472 -12.696 1.00 64.19 105 ALA A N 1
ATOM 820 C CA . ALA A 1 105 ? 11.712 -0.773 -12.512 1.00 64.19 105 ALA A CA 1
ATOM 821 C C . ALA A 1 105 ? 12.265 -1.620 -11.355 1.00 64.19 105 ALA A C 1
ATOM 823 O O . ALA A 1 105 ? 11.497 -2.127 -10.542 1.00 64.19 105 ALA A O 1
ATOM 824 N N . CYS A 1 106 ? 13.592 -1.729 -11.234 1.00 70.50 106 CYS A N 1
ATOM 825 C CA . CYS A 1 106 ? 14.242 -2.409 -10.115 1.00 70.50 106 CYS A CA 1
ATOM 826 C C . CYS A 1 106 ? 13.909 -1.737 -8.774 1.00 70.50 106 CYS A C 1
ATOM 828 O O . CYS A 1 106 ? 13.593 -2.430 -7.811 1.00 70.50 106 CYS A O 1
ATOM 830 N N . ILE A 1 107 ? 13.915 -0.400 -8.711 1.00 70.31 107 ILE A N 1
ATOM 831 C CA . ILE A 1 107 ? 13.539 0.350 -7.501 1.00 70.31 107 ILE A CA 1
ATOM 832 C C . ILE A 1 107 ? 12.065 0.105 -7.145 1.00 70.31 107 ILE A C 1
ATOM 834 O O . ILE A 1 107 ? 11.753 -0.163 -5.985 1.00 70.31 107 ILE A O 1
ATOM 838 N N . ALA A 1 108 ? 11.161 0.141 -8.129 1.00 65.44 108 ALA A N 1
ATOM 839 C CA . ALA A 1 108 ? 9.746 -0.158 -7.915 1.00 65.44 108 ALA A CA 1
ATOM 840 C C . ALA A 1 108 ? 9.532 -1.600 -7.424 1.00 65.44 108 ALA A C 1
ATOM 842 O O . ALA A 1 108 ? 8.754 -1.834 -6.501 1.00 65.44 108 ALA A O 1
ATOM 843 N N . GLN A 1 109 ? 10.271 -2.560 -7.983 1.00 65.88 109 GLN A N 1
ATOM 844 C CA . GLN A 1 109 ? 10.220 -3.960 -7.575 1.00 65.88 109 GLN A CA 1
ATOM 845 C C . GLN A 1 109 ? 10.730 -4.165 -6.141 1.00 65.88 109 GLN A C 1
ATOM 847 O O . GLN A 1 109 ? 10.141 -4.945 -5.394 1.00 65.88 109 GLN A O 1
ATOM 852 N N . VAL A 1 110 ? 11.776 -3.438 -5.732 1.00 67.88 110 VAL A N 1
ATOM 853 C CA . VAL A 1 110 ? 12.281 -3.430 -4.347 1.00 67.88 110 VAL A CA 1
ATOM 854 C C . VAL A 1 110 ? 11.253 -2.827 -3.388 1.00 67.88 110 VAL A C 1
ATOM 856 O O . VAL A 1 110 ? 11.004 -3.404 -2.332 1.00 67.88 110 VAL A O 1
ATOM 859 N N . MET A 1 111 ? 10.605 -1.720 -3.762 1.00 62.34 111 MET A N 1
ATOM 860 C CA . MET A 1 111 ? 9.521 -1.127 -2.964 1.00 62.34 111 MET A CA 1
ATOM 861 C C . MET A 1 111 ? 8.319 -2.068 -2.823 1.00 62.34 111 MET A C 1
ATOM 863 O O . MET A 1 111 ? 7.693 -2.115 -1.769 1.00 62.34 111 MET A O 1
ATOM 867 N N . LEU A 1 112 ? 8.016 -2.858 -3.855 1.00 59.69 112 LEU A N 1
ATOM 868 C CA . LEU A 1 112 ? 6.952 -3.864 -3.819 1.00 59.69 112 LEU A CA 1
ATOM 869 C C . LEU A 1 112 ? 7.334 -5.071 -2.944 1.00 59.69 112 LEU A C 1
ATOM 871 O O . LEU A 1 112 ? 6.478 -5.650 -2.281 1.00 59.69 112 LEU A O 1
ATOM 875 N N . TRP A 1 113 ? 8.620 -5.431 -2.908 1.00 59.66 113 TRP A N 1
ATOM 876 C CA . TRP A 1 113 ? 9.161 -6.484 -2.039 1.00 59.66 113 TRP A CA 1
ATOM 877 C C . TRP A 1 113 ? 9.281 -6.079 -0.568 1.00 59.66 113 TRP A C 1
ATOM 879 O O . TRP A 1 113 ? 9.348 -6.958 0.290 1.00 59.66 113 TRP A O 1
ATOM 889 N N . PHE A 1 114 ? 9.284 -4.780 -0.265 1.00 60.28 114 PHE A N 1
ATOM 890 C CA . PHE A 1 114 ? 9.328 -4.268 1.102 1.00 60.28 114 PHE A CA 1
ATOM 891 C C . PHE A 1 114 ? 8.061 -3.467 1.445 1.00 60.28 114 PHE A C 1
ATOM 893 O O . PHE A 1 114 ? 8.112 -2.244 1.599 1.00 60.28 114 PHE A O 1
ATOM 900 N N . PRO A 1 115 ? 6.897 -4.131 1.557 1.00 57.03 115 PRO A N 1
ATOM 901 C CA . PRO A 1 115 ? 5.685 -3.461 1.995 1.00 57.03 115 PRO A CA 1
ATOM 902 C C . PRO A 1 115 ? 5.827 -3.013 3.456 1.00 57.03 115 PRO A C 1
ATOM 904 O O . PRO A 1 115 ? 6.149 -3.786 4.358 1.00 57.03 115 PRO A O 1
ATOM 907 N N . TYR A 1 116 ? 5.551 -1.735 3.700 1.00 56.25 116 TYR A N 1
ATOM 908 C CA . TYR A 1 116 ? 5.209 -1.258 5.036 1.00 56.25 116 TYR A CA 1
ATOM 909 C C . TYR A 1 116 ? 3.833 -1.825 5.430 1.00 56.25 116 TYR A C 1
ATOM 911 O O . TYR A 1 116 ? 2.969 -1.918 4.559 1.00 56.25 116 TYR A O 1
ATOM 919 N N . PRO A 1 117 ? 3.562 -2.132 6.713 1.00 57.91 117 PRO A N 1
ATOM 920 C CA . PRO A 1 117 ? 4.417 -1.994 7.892 1.00 57.91 117 PRO A CA 1
ATOM 921 C C . PRO A 1 117 ? 5.245 -3.251 8.214 1.00 57.91 117 PRO A C 1
ATOM 923 O O . PRO A 1 117 ? 4.769 -4.376 8.122 1.00 57.91 117 PRO A O 1
ATOM 926 N N . ILE A 1 118 ? 6.463 -3.030 8.709 1.00 65.50 118 ILE A N 1
ATOM 927 C CA . ILE A 1 118 ? 7.351 -4.075 9.233 1.00 65.50 118 ILE A CA 1
ATOM 928 C C . ILE A 1 118 ? 6.797 -4.567 10.590 1.00 65.50 118 ILE A C 1
ATOM 930 O O . ILE A 1 118 ? 6.584 -3.751 11.492 1.00 65.50 118 ILE A O 1
ATOM 934 N N . PHE A 1 119 ? 6.597 -5.879 10.756 1.00 71.88 119 PHE A N 1
ATOM 935 C CA . PHE A 1 119 ? 6.089 -6.563 11.962 1.00 71.88 119 PHE A CA 1
ATOM 936 C C . PHE A 1 119 ? 4.593 -6.374 12.274 1.00 71.88 119 PHE A C 1
ATOM 938 O O . PHE A 1 119 ? 4.201 -6.208 13.437 1.00 71.88 119 PHE A O 1
ATOM 945 N N . ALA A 1 120 ? 3.737 -6.465 11.259 1.00 75.88 120 ALA A N 1
ATOM 946 C CA . ALA A 1 120 ? 2.285 -6.491 11.412 1.00 75.88 120 ALA A CA 1
ATOM 947 C C . ALA A 1 120 ? 1.813 -7.619 12.351 1.00 75.88 120 ALA A C 1
ATOM 949 O O . ALA A 1 120 ? 0.935 -7.388 13.183 1.00 75.88 120 ALA A O 1
ATOM 950 N N . ILE A 1 121 ? 2.440 -8.804 12.305 1.00 76.25 121 ILE A N 1
ATOM 951 C CA . ILE A 1 121 ? 2.116 -9.931 13.199 1.00 76.25 121 ILE A CA 1
ATOM 952 C C . ILE A 1 121 ? 2.273 -9.565 14.685 1.00 76.25 121 ILE A C 1
ATOM 954 O O . ILE A 1 121 ? 1.406 -9.908 15.489 1.00 76.25 121 ILE A O 1
ATOM 958 N N . ARG A 1 122 ? 3.355 -8.871 15.072 1.00 80.75 122 ARG A N 1
ATOM 959 C CA . ARG A 1 122 ? 3.599 -8.503 16.482 1.00 80.75 122 ARG A CA 1
ATOM 960 C C . ARG A 1 122 ? 2.577 -7.491 16.983 1.00 80.75 122 ARG A C 1
ATOM 962 O O . ARG A 1 122 ? 2.007 -7.686 18.051 1.00 80.75 122 ARG A O 1
ATOM 969 N N . LYS A 1 123 ? 2.313 -6.456 16.182 1.00 83.06 123 LYS A N 1
ATOM 970 C CA . LYS A 1 123 ? 1.287 -5.451 16.493 1.00 83.06 123 LYS A CA 1
ATOM 971 C C . LYS A 1 123 ? -0.094 -6.090 16.611 1.00 83.06 123 LYS A C 1
ATOM 973 O O . LYS A 1 123 ? -0.864 -5.746 17.501 1.00 83.06 123 LYS A O 1
ATOM 978 N N . LEU A 1 124 ? -0.397 -7.059 15.746 1.00 83.19 124 LEU A N 1
ATOM 979 C CA . LEU A 1 124 ? -1.655 -7.790 15.819 1.00 83.19 124 LEU A CA 1
ATOM 980 C C . LEU A 1 124 ? -1.747 -8.631 17.100 1.00 83.19 124 LEU A C 1
ATOM 982 O O . LEU A 1 124 ? -2.788 -8.614 17.748 1.00 83.19 124 LEU A O 1
ATOM 986 N N . GLN A 1 125 ? -0.673 -9.319 17.501 1.00 83.69 125 GLN A N 1
ATOM 987 C CA . GLN A 1 125 ? -0.639 -10.088 18.752 1.00 83.69 125 GLN A CA 1
ATOM 988 C C . GLN A 1 125 ? -0.885 -9.201 19.981 1.00 83.69 125 GLN A C 1
ATOM 990 O O . GLN A 1 125 ? -1.751 -9.522 20.793 1.00 83.69 125 GLN A O 1
ATOM 995 N N . GLU A 1 126 ? -0.197 -8.064 20.073 1.00 85.69 126 GLU A N 1
ATOM 996 C CA . GLU A 1 126 ? -0.380 -7.072 21.142 1.00 85.69 126 GLU A CA 1
ATOM 997 C C . GLU A 1 126 ? -1.834 -6.577 21.214 1.00 85.69 126 GLU A C 1
ATOM 999 O O . GLU A 1 126 ? -2.483 -6.612 22.263 1.00 85.69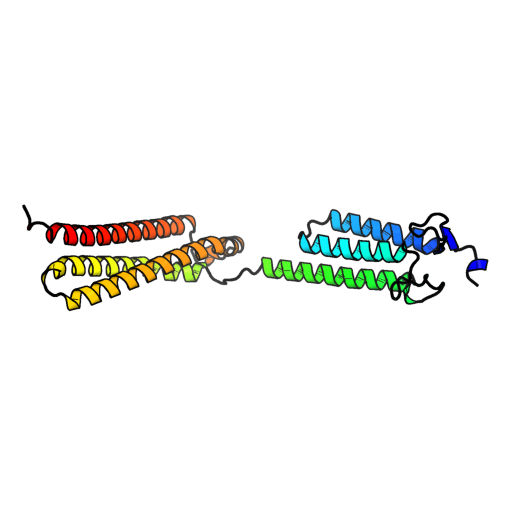 126 GLU A O 1
ATOM 1004 N N . HIS A 1 127 ? -2.410 -6.229 20.063 1.00 84.62 127 HIS A N 1
ATOM 1005 C CA . HIS A 1 127 ? -3.807 -5.830 19.994 1.00 84.62 127 HIS A CA 1
ATOM 1006 C C . HIS A 1 127 ? -4.767 -6.943 20.431 1.00 84.62 127 HIS A C 1
ATOM 1008 O O . HIS A 1 127 ? -5.714 -6.655 21.166 1.00 84.62 127 HIS A O 1
ATOM 1014 N N . THR A 1 128 ? -4.518 -8.200 20.042 1.00 83.69 128 THR A N 1
ATOM 1015 C CA . THR A 1 128 ? -5.375 -9.333 20.432 1.00 83.69 128 THR A CA 1
ATOM 1016 C C . THR A 1 128 ? -5.333 -9.638 21.927 1.00 83.69 128 THR A C 1
ATOM 1018 O O . THR A 1 128 ? -6.368 -9.997 22.486 1.00 83.69 128 THR A O 1
ATOM 1021 N N . THR A 1 129 ? -4.191 -9.449 22.601 1.00 85.50 129 THR A N 1
ATOM 1022 C CA . THR A 1 129 ? -4.090 -9.663 24.058 1.00 85.50 129 THR A CA 1
ATOM 1023 C C . THR A 1 129 ? -4.908 -8.657 24.861 1.00 85.50 129 THR A C 1
ATOM 1025 O O . THR A 1 129 ? -5.426 -8.980 25.925 1.00 85.50 129 THR A O 1
ATOM 1028 N N . GLU A 1 130 ? -5.095 -7.457 24.322 1.00 88.56 130 GLU A N 1
ATOM 1029 C CA . GLU A 1 130 ? -5.866 -6.386 24.952 1.00 88.56 130 GLU A CA 1
ATOM 1030 C C . GLU A 1 130 ? -7.372 -6.440 24.617 1.00 88.56 130 GLU A C 1
ATOM 1032 O O . GLU A 1 130 ? -8.156 -5.673 25.171 1.00 88.56 130 GLU A O 1
ATOM 1037 N N . CYS A 1 131 ? -7.818 -7.306 23.698 1.00 87.44 131 CYS A N 1
ATOM 1038 C CA . CYS A 1 131 ? -9.238 -7.405 23.328 1.00 87.44 131 CYS A CA 1
ATOM 1039 C C . CYS A 1 131 ? -10.132 -7.825 24.497 1.00 87.44 131 CYS A C 1
ATOM 1041 O O . CYS A 1 131 ? -11.226 -7.286 24.660 1.00 87.44 131 CYS A O 1
ATOM 1043 N N . ALA A 1 132 ? -9.672 -8.792 25.293 1.00 87.62 132 ALA A N 1
ATOM 1044 C CA . ALA A 1 132 ? -10.456 -9.350 26.390 1.00 87.62 132 ALA A CA 1
ATOM 1045 C C . ALA A 1 132 ? -10.722 -8.302 27.480 1.00 87.62 132 ALA A C 1
ATOM 1047 O O . ALA A 1 132 ? -11.873 -8.097 27.858 1.00 87.62 132 ALA A O 1
ATOM 1048 N N . SER A 1 133 ? -9.683 -7.577 27.905 1.00 89.88 133 SER A N 1
ATOM 1049 C CA . SER A 1 133 ? -9.811 -6.525 28.918 1.00 89.88 133 SER A CA 1
ATOM 1050 C C . SER A 1 133 ? -10.686 -5.364 28.443 1.00 89.88 133 SER A C 1
ATOM 1052 O O . SER A 1 133 ? -11.478 -4.838 29.218 1.00 89.88 133 SER A O 1
ATOM 1054 N N . MET A 1 134 ? -10.627 -4.993 27.158 1.00 90.31 134 MET A N 1
ATOM 1055 C CA . MET A 1 134 ? -11.517 -3.963 26.607 1.00 90.31 134 MET A CA 1
ATOM 1056 C C . MET A 1 134 ? -12.996 -4.370 26.635 1.00 90.31 134 MET A C 1
ATOM 1058 O O . MET A 1 134 ? -13.844 -3.529 26.936 1.00 90.31 134 MET A O 1
ATOM 1062 N N . LEU A 1 135 ? -13.318 -5.629 26.310 1.00 91.44 135 LEU A N 1
ATOM 1063 C CA . LEU A 1 135 ? -14.697 -6.126 26.385 1.00 91.44 135 LEU A CA 1
ATOM 1064 C C . LEU A 1 135 ? -15.190 -6.184 27.831 1.00 91.44 135 LEU A C 1
ATOM 1066 O O . LEU A 1 135 ? -16.321 -5.784 28.093 1.00 91.44 135 LEU A O 1
ATOM 1070 N N . GLU A 1 136 ? -14.346 -6.636 28.759 1.00 91.81 136 GLU A N 1
ATOM 1071 C CA . GLU A 1 136 ? -14.663 -6.673 30.188 1.00 91.81 136 GLU A CA 1
ATOM 1072 C C . GLU A 1 136 ? -14.933 -5.267 30.742 1.00 91.81 136 GLU A C 1
ATOM 1074 O O . GLU A 1 136 ? -15.959 -5.036 31.380 1.00 91.81 136 GLU A O 1
ATOM 1079 N N . GLU A 1 137 ? -14.071 -4.294 30.432 1.00 91.75 137 GLU A N 1
ATOM 1080 C CA . GLU A 1 137 ? -14.276 -2.898 30.823 1.00 91.75 137 GLU A CA 1
ATOM 1081 C C . GLU A 1 137 ? -15.568 -2.310 30.240 1.00 91.75 137 GLU A C 1
ATOM 1083 O O . GLU A 1 137 ? -16.287 -1.598 30.942 1.00 91.75 137 GLU A O 1
ATOM 1088 N N . LEU A 1 138 ? -15.870 -2.584 28.965 1.00 91.00 138 LEU A N 1
ATOM 1089 C CA . LEU A 1 138 ? -17.098 -2.117 28.317 1.00 91.00 138 LEU A CA 1
ATOM 1090 C C . LEU A 1 138 ? -18.343 -2.735 28.951 1.00 91.00 138 LEU A C 1
ATOM 1092 O O . LEU A 1 138 ? -19.312 -2.018 29.196 1.00 91.00 138 LEU A O 1
ATOM 1096 N N . LEU A 1 139 ? -18.314 -4.040 29.228 1.00 91.69 139 LEU A N 1
ATOM 1097 C CA . LEU A 1 139 ? -19.415 -4.748 29.867 1.00 91.69 139 LEU A CA 1
ATOM 1098 C C . LEU A 1 139 ? -19.658 -4.219 31.283 1.00 91.69 139 LEU A C 1
ATOM 1100 O O . LEU A 1 139 ? -20.794 -3.887 31.610 1.00 91.69 139 LEU A O 1
ATOM 1104 N N . ASN A 1 140 ? -18.606 -4.066 32.091 1.00 91.12 140 ASN A N 1
ATOM 1105 C CA . ASN A 1 140 ? -18.713 -3.520 33.445 1.00 91.12 140 ASN A CA 1
ATOM 1106 C C . ASN A 1 140 ? -19.287 -2.099 33.434 1.00 91.12 140 ASN A C 1
ATOM 1108 O O . ASN A 1 140 ? -20.211 -1.800 34.183 1.00 91.12 140 ASN A O 1
ATOM 1112 N N . LEU A 1 141 ? -18.820 -1.238 32.524 1.00 88.88 141 LEU A N 1
ATOM 1113 C CA . LEU A 1 141 ? -19.321 0.135 32.416 1.00 88.88 141 LEU A CA 1
ATOM 1114 C C . LEU A 1 141 ? -20.785 0.178 31.949 1.00 88.88 141 LEU A C 1
ATOM 1116 O O . LEU A 1 141 ? -21.554 1.037 32.379 1.00 88.88 141 LEU A O 1
ATOM 1120 N N . LEU A 1 142 ? -21.191 -0.758 31.090 1.00 88.31 142 LEU A N 1
ATOM 1121 C CA . LEU A 1 142 ? -22.572 -0.902 30.642 1.00 88.31 142 LEU A CA 1
ATOM 1122 C C . LEU A 1 142 ? -23.481 -1.389 31.783 1.00 88.31 142 LEU A C 1
ATOM 1124 O O . LEU A 1 142 ? -24.549 -0.810 31.990 1.00 88.31 142 LEU A O 1
ATOM 1128 N N . VAL A 1 143 ? -23.042 -2.370 32.573 1.00 88.44 143 VAL A N 1
ATOM 1129 C CA . VAL A 1 143 ? -23.753 -2.831 33.778 1.00 88.44 143 VAL A CA 1
ATOM 1130 C C . VAL A 1 143 ? -23.860 -1.713 34.815 1.00 88.44 143 VAL A C 1
ATOM 1132 O O . VAL A 1 143 ? -24.950 -1.471 35.330 1.00 88.44 143 VAL A O 1
ATOM 1135 N N . ASP A 1 144 ? -22.787 -0.962 35.059 1.00 85.75 144 ASP A N 1
ATOM 1136 C CA . ASP A 1 144 ? -22.825 0.211 35.937 1.00 85.75 144 ASP A CA 1
ATOM 1137 C C . ASP A 1 144 ? -23.837 1.241 35.423 1.00 85.75 144 ASP A C 1
ATOM 1139 O O . ASP A 1 144 ? -24.666 1.747 36.180 1.00 85.75 144 ASP A O 1
ATOM 1143 N N . SER A 1 145 ? -23.839 1.516 34.115 1.00 83.25 145 SER A N 1
ATOM 1144 C CA . SER A 1 145 ? -24.803 2.446 33.519 1.00 83.25 145 SER A CA 1
ATOM 1145 C C . SER A 1 145 ? -26.259 1.995 33.698 1.00 83.25 145 SER A C 1
ATOM 1147 O O . SER A 1 145 ? -27.145 2.837 33.858 1.00 83.25 145 SER A O 1
ATOM 1149 N N . TYR A 1 146 ? -26.500 0.680 33.724 1.00 81.75 146 TYR A N 1
ATOM 1150 C CA . TYR A 1 146 ? -27.806 0.092 34.001 1.00 81.75 146 TYR A CA 1
ATOM 1151 C C . TYR A 1 146 ? -28.185 0.223 35.485 1.00 81.75 146 TYR A C 1
ATOM 1153 O O . TYR A 1 146 ? -29.256 0.741 35.803 1.00 81.75 146 TYR A O 1
ATOM 1161 N N . CYS A 1 147 ? -27.291 -0.154 36.402 1.00 81.88 147 CYS A N 1
ATOM 1162 C CA . CYS A 1 147 ? -27.507 -0.070 37.851 1.00 81.88 147 CYS A CA 1
ATOM 1163 C C . CYS A 1 147 ? -27.739 1.370 38.341 1.00 81.88 147 CYS A C 1
ATOM 1165 O O . CYS A 1 147 ? -28.552 1.605 39.238 1.00 81.88 147 CYS A O 1
ATOM 1167 N N . PHE A 1 148 ? -27.059 2.353 37.745 1.00 77.19 148 PHE A N 1
ATOM 1168 C CA . PHE A 1 148 ? -27.159 3.765 38.134 1.00 77.19 148 PHE A CA 1
ATOM 1169 C C . PHE A 1 148 ? -28.249 4.555 37.394 1.00 77.19 148 PHE A C 1
ATOM 1171 O O . PHE A 1 148 ? -28.394 5.755 37.639 1.00 77.19 148 PHE A O 1
ATOM 1178 N N . LYS A 1 149 ? -29.072 3.905 36.556 1.00 69.75 149 LYS A N 1
ATOM 1179 C CA . LYS A 1 149 ? -30.122 4.540 35.729 1.00 69.75 149 LYS A CA 1
ATOM 1180 C C . LYS A 1 149 ? -31.055 5.490 36.500 1.00 69.75 149 LYS A C 1
ATOM 1182 O O . LYS A 1 149 ? -31.561 6.444 35.911 1.00 69.75 149 LYS A O 1
ATOM 1187 N N . HIS A 1 150 ? -31.266 5.254 37.797 1.00 66.94 150 HIS A N 1
ATOM 1188 C CA . HIS A 1 150 ? -32.214 6.001 38.632 1.00 66.94 150 HIS A CA 1
ATOM 1189 C C . HIS A 1 150 ? -31.584 6.909 39.703 1.00 66.94 150 HIS A C 1
ATOM 1191 O O . HIS A 1 150 ? -32.336 7.584 40.400 1.00 66.94 150 HIS A O 1
ATOM 1197 N N . LYS A 1 151 ? -30.251 6.923 39.880 1.00 60.84 151 LYS A N 1
ATOM 1198 C CA . LYS A 1 151 ? -29.638 7.495 41.098 1.00 60.84 151 LYS A CA 1
ATOM 1199 C C . LYS A 1 151 ? -28.904 8.832 40.968 1.00 60.84 151 LYS A C 1
ATOM 1201 O O . LYS A 1 151 ? -28.716 9.443 42.005 1.00 60.84 151 LYS A O 1
ATOM 1206 N N . ASP A 1 152 ? -28.555 9.327 39.779 1.00 62.22 152 ASP A N 1
ATOM 1207 C CA . ASP A 1 152 ? -28.036 10.701 39.625 1.00 62.22 152 ASP A CA 1
ATOM 1208 C C . ASP A 1 152 ? -27.934 11.132 38.152 1.00 62.22 152 ASP A C 1
ATOM 1210 O O . ASP A 1 152 ? -27.474 10.368 37.299 1.00 62.22 152 ASP A O 1
ATOM 1214 N N . VAL A 1 153 ? -28.337 12.368 37.830 1.00 65.06 153 VAL A N 1
ATOM 1215 C CA . VAL A 1 153 ? -28.416 12.851 36.433 1.00 65.06 153 VAL A CA 1
ATOM 1216 C C . VAL A 1 153 ? -27.040 13.242 35.871 1.00 65.06 153 VAL A C 1
ATOM 1218 O O . VAL A 1 153 ? -26.748 12.961 34.705 1.00 65.06 153 VAL A O 1
ATOM 1221 N N . GLU A 1 154 ? -26.165 13.843 36.684 1.00 69.00 154 GLU A N 1
ATOM 1222 C CA . GLU A 1 154 ? -24.838 14.308 36.246 1.00 69.00 154 GLU A CA 1
ATOM 1223 C C . GLU A 1 154 ? -23.837 13.162 36.044 1.00 69.00 154 GLU A C 1
ATOM 1225 O O . GLU A 1 154 ? -23.191 13.077 34.994 1.00 69.00 154 GLU A O 1
ATOM 1230 N N . HIS A 1 155 ? -23.755 12.229 37.000 1.00 68.88 155 HIS A N 1
ATOM 1231 C CA . HIS A 1 155 ? -22.861 11.064 36.923 1.00 68.88 155 HIS A CA 1
ATOM 1232 C C . HIS A 1 155 ? -23.140 10.204 35.685 1.00 68.88 155 HIS A C 1
ATOM 1234 O O . HIS A 1 155 ? -22.235 9.669 35.041 1.00 68.88 155 HIS A O 1
ATOM 1240 N N . MET A 1 156 ? -24.408 10.130 35.301 1.00 71.50 156 MET A N 1
ATOM 1241 C CA . MET A 1 156 ? -24.860 9.380 34.145 1.00 71.50 156 MET A CA 1
ATOM 1242 C C . MET A 1 156 ? -24.438 10.025 32.816 1.00 71.50 156 MET A C 1
ATOM 1244 O O . MET A 1 156 ? -24.080 9.296 31.892 1.00 71.50 156 MET A O 1
ATOM 1248 N N . ASN A 1 157 ? -24.417 11.359 32.695 1.00 79.50 157 ASN A N 1
ATOM 1249 C CA . ASN A 1 157 ? -23.910 12.025 31.485 1.00 79.50 157 ASN A CA 1
ATOM 1250 C C . ASN A 1 157 ? -22.416 11.746 31.280 1.00 79.50 157 ASN A C 1
ATOM 1252 O O . ASN A 1 157 ? -21.984 11.446 30.163 1.00 79.50 157 ASN A O 1
ATOM 1256 N N . PHE A 1 158 ? -21.639 11.770 32.365 1.00 82.50 158 PHE A N 1
ATOM 1257 C CA . PHE A 1 158 ? -20.224 11.409 32.333 1.00 82.50 158 PHE A CA 1
ATOM 1258 C C . PHE A 1 158 ? -20.013 9.937 31.949 1.00 82.50 158 PHE A C 1
ATOM 1260 O O . PHE A 1 158 ? -19.217 9.647 31.053 1.00 82.50 158 PHE A O 1
ATOM 1267 N N . LEU A 1 159 ? -20.766 9.011 32.557 1.00 82.75 159 LEU A N 1
ATOM 1268 C CA . LEU A 1 159 ? -20.738 7.585 32.211 1.00 82.75 159 LEU A CA 1
ATOM 1269 C C . LEU A 1 159 ? -21.074 7.355 30.735 1.00 82.75 159 LEU A C 1
ATOM 1271 O O . LEU A 1 159 ? -20.367 6.614 30.060 1.00 82.75 159 LEU A O 1
ATOM 1275 N N . LYS A 1 160 ? -22.084 8.049 30.201 1.00 81.75 160 LYS A N 1
ATOM 1276 C CA . LYS A 1 160 ? -22.487 7.952 28.791 1.00 81.75 160 LYS A CA 1
ATOM 1277 C C . LYS A 1 160 ? -21.378 8.403 27.841 1.00 81.75 160 LYS A C 1
ATOM 1279 O O . LYS A 1 160 ? -21.098 7.730 26.850 1.00 81.75 160 LYS A O 1
ATOM 1284 N N . LEU A 1 161 ? -20.728 9.528 28.151 1.00 86.62 161 LEU A N 1
ATOM 1285 C CA . LEU A 1 161 ? -19.594 10.040 27.376 1.00 86.62 161 LEU A CA 1
ATOM 1286 C C . LEU A 1 161 ? -18.395 9.090 27.444 1.00 86.62 161 LEU A C 1
ATOM 1288 O O . LEU A 1 161 ? -17.769 8.816 26.419 1.00 86.62 161 LEU A O 1
ATOM 1292 N N . LYS A 1 162 ? -18.096 8.553 28.632 1.00 88.81 162 LYS A N 1
ATOM 1293 C CA . LYS A 1 162 ? -17.021 7.576 28.837 1.00 88.81 162 LYS A CA 1
ATOM 1294 C C . LYS A 1 162 ? -17.295 6.278 28.073 1.00 88.81 162 LYS A C 1
ATOM 1296 O O . LYS A 1 162 ? -16.392 5.783 27.401 1.00 88.81 162 LYS A O 1
ATOM 1301 N N . LEU A 1 163 ? -18.533 5.780 28.115 1.00 88.69 163 LEU A N 1
ATOM 1302 C CA . LEU A 1 163 ? -18.982 4.595 27.385 1.00 88.69 163 LEU A CA 1
ATOM 1303 C C . LEU A 1 163 ? -18.831 4.794 25.874 1.00 88.69 163 LEU A C 1
ATOM 1305 O O . LEU A 1 163 ? -18.201 3.976 25.210 1.00 88.69 163 LEU A O 1
ATOM 1309 N N . LYS A 1 164 ? -19.338 5.915 25.340 1.00 89.31 164 LYS A N 1
ATOM 1310 C CA . LYS A 1 164 ? -19.220 6.251 23.914 1.00 89.31 164 LYS A CA 1
ATOM 1311 C C . LYS A 1 164 ? -17.759 6.298 23.468 1.00 89.31 164 LYS A C 1
ATOM 1313 O O . LYS A 1 164 ? -17.394 5.618 22.519 1.00 89.31 164 LYS A O 1
ATOM 1318 N N . ARG A 1 165 ? -16.906 7.006 24.217 1.00 92.12 165 ARG A N 1
ATOM 1319 C CA . ARG A 1 165 ? -15.469 7.084 23.922 1.00 92.12 165 ARG A CA 1
ATOM 1320 C C . ARG A 1 165 ? -14.811 5.701 23.912 1.00 92.12 165 ARG A C 1
ATOM 1322 O O . ARG A 1 165 ? -13.972 5.437 23.059 1.00 92.12 165 ARG A O 1
ATOM 1329 N N . LYS A 1 166 ? -15.167 4.818 24.849 1.00 92.00 166 LYS A N 1
ATOM 1330 C CA . LYS A 1 166 ? -14.625 3.451 24.907 1.00 92.00 166 LYS A CA 1
ATOM 1331 C C . LYS A 1 166 ? -15.094 2.596 23.725 1.00 92.00 166 LYS A C 1
ATOM 1333 O O . LYS A 1 166 ? -14.278 1.860 23.178 1.00 92.00 166 LYS A O 1
ATOM 1338 N N . PHE A 1 167 ? -16.349 2.734 23.291 1.00 91.00 167 PHE A N 1
ATOM 1339 C CA . PHE A 1 167 ? -16.842 2.089 22.068 1.00 91.00 167 PHE A CA 1
ATOM 1340 C C . PHE A 1 167 ? -16.097 2.578 20.820 1.00 91.00 167 PHE A C 1
ATOM 1342 O O . PHE A 1 167 ? -15.652 1.746 20.033 1.00 91.00 167 PHE A O 1
ATOM 1349 N N . ASP A 1 168 ? -15.901 3.892 20.677 1.00 92.19 168 ASP A N 1
ATOM 1350 C CA . ASP A 1 168 ? -15.184 4.480 19.537 1.00 92.19 168 ASP A CA 1
ATOM 1351 C C . ASP A 1 168 ? -13.730 3.971 19.474 1.00 92.19 168 ASP A C 1
ATOM 1353 O O . ASP A 1 168 ? -13.228 3.609 18.410 1.00 92.19 168 ASP A O 1
ATOM 1357 N N . VAL A 1 169 ? -13.057 3.871 20.629 1.00 93.31 169 VAL A N 1
ATOM 1358 C CA . VAL A 1 169 ? -11.695 3.313 20.732 1.00 93.31 169 VAL A CA 1
ATOM 1359 C C . VAL A 1 169 ? -11.663 1.829 20.355 1.00 93.31 169 VAL A C 1
ATOM 1361 O O . VAL A 1 169 ? -10.773 1.405 19.617 1.00 93.31 169 VAL A O 1
ATOM 1364 N N . ALA A 1 170 ? -12.624 1.036 20.833 1.00 90.94 170 ALA A N 1
ATOM 1365 C CA . ALA A 1 170 ? -12.705 -0.386 20.508 1.00 90.94 170 ALA A CA 1
ATOM 1366 C C . ALA A 1 170 ? -12.982 -0.625 19.011 1.00 90.94 170 ALA A C 1
ATOM 1368 O O . ALA A 1 170 ? -12.409 -1.538 18.420 1.00 90.94 170 ALA A O 1
ATOM 1369 N N . GLU A 1 171 ? -13.804 0.217 18.381 1.00 91.56 171 GLU A N 1
ATOM 1370 C CA . GLU A 1 171 ? -14.112 0.148 16.949 1.00 91.56 171 GLU A CA 1
ATOM 1371 C C . GLU A 1 171 ? -12.924 0.571 16.079 1.00 91.56 171 GLU A C 1
ATOM 1373 O O . GLU A 1 171 ? -12.586 -0.125 15.120 1.00 91.56 171 GLU A O 1
ATOM 1378 N N . ALA A 1 172 ? -12.225 1.646 16.453 1.00 92.06 172 ALA A N 1
ATOM 1379 C CA . ALA A 1 172 ? -10.989 2.046 15.785 1.00 92.06 172 ALA A CA 1
ATOM 1380 C C . ALA A 1 172 ? -9.946 0.919 15.829 1.00 92.06 172 ALA A C 1
ATOM 1382 O O . ALA A 1 172 ? -9.294 0.622 14.830 1.00 92.06 172 ALA A O 1
ATOM 1383 N N . LYS A 1 173 ? -9.832 0.244 16.974 1.00 90.75 173 LYS A N 1
ATOM 1384 C CA . LYS A 1 173 ? -8.905 -0.869 17.162 1.00 90.75 173 LYS A CA 1
ATOM 1385 C C . LYS A 1 173 ? -9.321 -2.144 16.420 1.00 90.75 173 LYS A C 1
ATOM 1387 O O . LYS A 1 173 ? -8.467 -2.866 15.918 1.00 90.75 173 LYS A O 1
ATOM 1392 N N . LEU A 1 174 ? -10.618 -2.412 16.283 1.00 91.12 174 LEU A N 1
ATOM 1393 C CA . LEU A 1 174 ? -11.106 -3.469 15.395 1.00 91.12 174 LEU A CA 1
ATOM 1394 C C . LEU A 1 174 ? -10.719 -3.185 13.938 1.00 91.12 174 LEU A C 1
ATOM 1396 O O . LEU A 1 174 ? -10.228 -4.074 13.242 1.00 91.12 174 LEU A O 1
ATOM 1400 N N . ALA A 1 175 ? -10.897 -1.941 13.485 1.00 90.75 175 ALA A N 1
ATOM 1401 C CA . ALA A 1 175 ? -10.540 -1.543 12.128 1.00 90.75 175 ALA A CA 1
ATOM 1402 C C . ALA A 1 175 ? -9.035 -1.725 11.871 1.00 90.75 175 ALA A C 1
ATOM 1404 O O . ALA A 1 175 ? -8.664 -2.314 10.854 1.00 90.75 175 ALA A O 1
ATOM 1405 N N . THR A 1 176 ? -8.172 -1.322 12.812 1.00 89.19 176 THR A N 1
ATOM 1406 C CA . THR A 1 176 ? -6.720 -1.538 12.683 1.00 89.19 176 THR A CA 1
ATOM 1407 C C . THR A 1 176 ? -6.340 -3.019 12.678 1.00 89.19 176 THR A C 1
ATOM 1409 O O . THR A 1 176 ? -5.440 -3.415 11.939 1.00 89.19 176 THR A O 1
ATOM 1412 N N . MET A 1 177 ? -7.024 -3.879 13.440 1.00 88.19 177 MET A N 1
ATOM 1413 C CA . MET A 1 177 ? -6.786 -5.327 13.376 1.00 88.19 177 MET A CA 1
ATOM 1414 C C . MET A 1 177 ? -7.140 -5.914 12.007 1.00 88.19 177 MET A C 1
ATOM 1416 O O . MET A 1 177 ? -6.395 -6.756 11.505 1.00 88.19 177 MET A O 1
ATOM 1420 N N . HIS A 1 178 ? -8.229 -5.466 11.374 1.00 87.88 178 HIS A N 1
ATOM 1421 C CA . HIS A 1 178 ? -8.587 -5.912 10.023 1.00 87.88 178 HIS A CA 1
ATOM 1422 C C . HIS A 1 178 ? -7.594 -5.433 8.961 1.00 87.88 178 HIS A C 1
ATOM 1424 O O . HIS A 1 178 ? -7.246 -6.216 8.074 1.00 87.88 178 HIS A O 1
ATOM 1430 N N . THR A 1 179 ? -7.102 -4.191 9.048 1.00 86.69 179 THR A N 1
ATOM 1431 C CA . THR A 1 179 ? -6.075 -3.702 8.113 1.00 86.69 179 THR A CA 1
ATOM 1432 C C . THR A 1 179 ? -4.784 -4.500 8.267 1.00 86.69 179 THR A C 1
ATOM 1434 O O . THR A 1 179 ? -4.277 -5.037 7.286 1.00 86.69 179 THR A O 1
ATOM 1437 N N . LEU A 1 180 ? -4.323 -4.708 9.506 1.00 84.94 180 LEU A N 1
ATOM 1438 C CA . LEU A 1 180 ? -3.145 -5.530 9.792 1.00 84.94 180 LEU A CA 1
ATOM 1439 C C . LEU A 1 180 ? -3.325 -6.975 9.300 1.00 84.94 180 LEU A C 1
ATOM 1441 O O . LEU A 1 180 ? -2.399 -7.554 8.743 1.00 84.94 180 LEU A O 1
ATOM 1445 N N . LEU A 1 181 ? -4.516 -7.567 9.443 1.00 84.56 181 LEU A N 1
ATOM 1446 C CA . LEU A 1 181 ? -4.794 -8.925 8.964 1.00 84.56 181 LEU A CA 1
ATOM 1447 C C . LEU A 1 181 ? -4.646 -9.067 7.438 1.00 84.56 181 LEU A C 1
ATOM 1449 O O . LEU A 1 181 ? -4.210 -10.125 6.956 1.00 84.56 181 LEU A O 1
ATOM 1453 N N . ASN A 1 182 ? -5.008 -8.022 6.691 1.00 80.81 182 ASN A N 1
ATOM 1454 C CA . ASN A 1 182 ? -4.813 -7.960 5.245 1.00 80.81 182 ASN A CA 1
ATOM 1455 C C . ASN A 1 182 ? -3.331 -7.786 4.899 1.00 80.81 182 ASN A C 1
ATOM 1457 O O . ASN A 1 182 ? -2.826 -8.520 4.050 1.00 80.81 182 ASN A O 1
ATOM 1461 N N . ASP A 1 183 ? -2.621 -6.920 5.622 1.00 77.19 183 ASP A N 1
ATOM 1462 C CA . ASP A 1 183 ? -1.212 -6.603 5.368 1.00 77.19 183 ASP A CA 1
ATOM 1463 C C . ASP A 1 183 ? -0.249 -7.756 5.709 1.00 77.19 183 ASP A C 1
ATOM 1465 O O . ASP A 1 183 ? 0.821 -7.855 5.124 1.00 77.19 183 ASP A O 1
ATOM 1469 N N . ILE A 1 184 ? -0.628 -8.699 6.578 1.00 75.50 184 ILE A N 1
ATOM 1470 C CA . ILE A 1 184 ? 0.223 -9.835 7.002 1.00 75.50 184 ILE A CA 1
ATOM 1471 C C . ILE A 1 184 ? 0.575 -10.826 5.870 1.00 75.50 184 ILE A C 1
ATOM 1473 O O . ILE A 1 184 ? 1.443 -11.681 6.048 1.00 75.50 184 ILE A O 1
ATOM 1477 N N . TRP A 1 185 ? -0.067 -10.751 4.698 1.00 72.19 185 TRP A N 1
ATOM 1478 C CA . TRP A 1 185 ? 0.140 -11.719 3.608 1.00 72.19 185 TRP A CA 1
ATOM 1479 C C . TRP A 1 185 ? 1.619 -11.884 3.204 1.00 72.19 185 TRP A C 1
ATOM 1481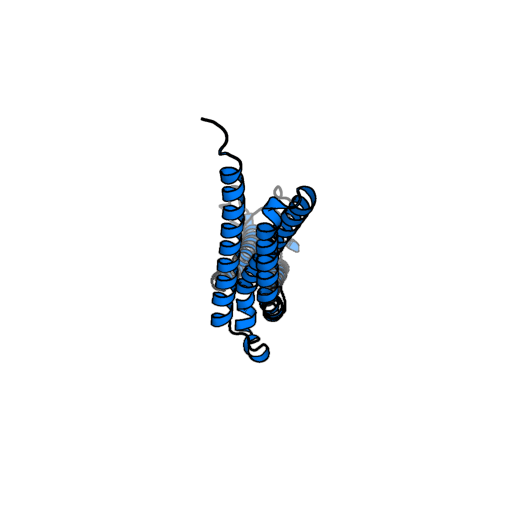 O O . TRP A 1 185 ? 2.069 -13.009 2.987 1.00 72.19 185 TRP A O 1
ATOM 1491 N N . TRP A 1 186 ? 2.394 -10.796 3.167 1.00 69.06 186 TRP A N 1
ATOM 1492 C CA . TRP A 1 186 ? 3.806 -10.842 2.786 1.00 69.06 186 TRP A CA 1
ATOM 1493 C C . TRP A 1 186 ? 4.694 -11.395 3.912 1.00 69.06 186 TRP A C 1
ATOM 1495 O O . TRP A 1 186 ? 5.614 -12.163 3.643 1.00 69.06 186 TRP A O 1
ATOM 1505 N N . GLU A 1 187 ? 4.386 -11.101 5.183 1.00 69.12 187 GLU A N 1
ATOM 1506 C CA . GLU A 1 187 ? 5.107 -11.671 6.334 1.00 69.12 187 GLU A CA 1
ATOM 1507 C C . GLU A 1 187 ? 4.933 -13.195 6.394 1.00 69.12 187 GLU A C 1
ATOM 1509 O O . GLU A 1 187 ? 5.824 -13.921 6.840 1.00 69.12 187 GLU A O 1
ATOM 1514 N N . GLN A 1 188 ? 3.798 -13.700 5.897 1.00 68.81 188 GLN A N 1
ATOM 1515 C CA . GLN A 1 188 ? 3.584 -15.133 5.712 1.00 68.81 188 GLN A CA 1
ATOM 1516 C C . GLN A 1 188 ? 4.419 -15.698 4.561 1.00 68.81 188 GLN A C 1
ATOM 1518 O O . GLN A 1 188 ? 5.004 -16.764 4.730 1.00 68.81 188 GLN A O 1
ATOM 1523 N N . LEU A 1 189 ? 4.523 -14.989 3.432 1.00 66.62 189 LEU A N 1
ATOM 1524 C CA . LEU A 1 189 ? 5.360 -15.407 2.300 1.00 66.62 189 LEU A CA 1
ATOM 1525 C C . LEU A 1 189 ? 6.848 -15.479 2.657 1.00 66.62 189 LEU A C 1
ATOM 1527 O O . LEU A 1 189 ? 7.533 -16.396 2.219 1.00 66.62 189 LEU A O 1
ATOM 1531 N N . VAL A 1 190 ? 7.337 -14.557 3.490 1.00 67.69 190 VAL A N 1
ATOM 1532 C CA . VAL A 1 190 ? 8.728 -14.547 3.983 1.00 67.69 190 VAL A CA 1
ATOM 1533 C C . VAL A 1 190 ? 8.958 -15.599 5.087 1.00 67.69 190 VAL A C 1
ATOM 1535 O O . VAL A 1 190 ? 10.086 -15.834 5.511 1.00 67.69 190 VAL A O 1
ATOM 1538 N N . GLY A 1 191 ? 7.907 -16.278 5.563 1.00 66.38 191 GLY A N 1
ATOM 1539 C CA . GLY A 1 191 ? 8.022 -17.311 6.597 1.00 66.38 191 GLY A CA 1
ATOM 1540 C C . GLY A 1 191 ? 8.161 -16.763 8.021 1.00 66.38 191 GLY A C 1
ATOM 1541 O O . GLY A 1 191 ? 8.393 -17.531 8.955 1.00 66.38 191 GLY A O 1
ATOM 1542 N N . LEU A 1 192 ? 7.955 -15.456 8.232 1.00 69.00 192 LEU A N 1
ATOM 1543 C CA . LEU A 1 192 ? 8.041 -14.802 9.549 1.00 69.00 192 LEU A CA 1
ATOM 1544 C C . LEU A 1 192 ? 6.984 -15.319 10.546 1.00 69.00 192 LEU A C 1
ATOM 1546 O O . LEU A 1 192 ? 7.109 -15.139 11.758 1.00 69.00 192 LEU A O 1
ATOM 1550 N N . HIS A 1 193 ? 5.962 -16.018 10.048 1.00 66.31 193 HIS A N 1
ATOM 1551 C CA . HIS A 1 193 ? 4.934 -16.666 10.858 1.00 66.31 193 HIS A CA 1
ATOM 1552 C C . HIS A 1 193 ? 5.462 -17.831 11.720 1.00 66.31 193 HIS A C 1
ATOM 1554 O O . HIS A 1 193 ? 4.888 -18.100 12.777 1.00 66.31 193 HIS A O 1
ATOM 1560 N N . LEU A 1 194 ? 6.542 -18.512 11.307 1.00 69.06 194 LEU A N 1
ATOM 1561 C CA . LEU A 1 194 ? 7.175 -19.595 12.075 1.00 69.06 194 LEU A CA 1
ATOM 1562 C C . LEU A 1 194 ? 7.853 -19.086 13.359 1.00 69.06 194 LEU A C 1
ATOM 1564 O O . LEU A 1 194 ? 7.480 -19.557 14.438 1.00 69.06 194 LEU A O 1
ATOM 1568 N N . PRO A 1 195 ? 8.795 -18.120 13.299 1.00 74.69 195 PRO A N 1
ATOM 1569 C CA . PRO A 1 195 ? 9.444 -17.603 14.501 1.00 74.69 195 PRO A CA 1
ATOM 1570 C C . PRO A 1 195 ? 8.468 -16.853 15.416 1.00 74.69 195 PRO A C 1
ATOM 1572 O O . PRO A 1 195 ? 8.587 -16.946 16.635 1.00 74.69 195 PRO A O 1
ATOM 1575 N N . LEU A 1 196 ? 7.462 -16.166 14.859 1.00 71.06 196 LEU A N 1
ATOM 1576 C CA . LEU A 1 196 ? 6.452 -15.437 15.641 1.00 71.06 196 LEU A CA 1
ATOM 1577 C C . LEU A 1 196 ? 5.266 -16.304 16.105 1.00 71.06 196 LEU A C 1
ATOM 1579 O O . LEU A 1 196 ? 4.345 -15.785 16.737 1.00 71.06 196 LEU A O 1
ATOM 1583 N N . ARG A 1 197 ? 5.272 -17.616 15.808 1.00 75.12 197 ARG A N 1
ATOM 1584 C CA . ARG A 1 197 ? 4.209 -18.584 16.161 1.00 75.12 197 ARG A CA 1
ATOM 1585 C C . ARG A 1 197 ? 2.794 -18.101 15.803 1.00 75.12 197 ARG A C 1
ATOM 1587 O O . ARG A 1 197 ? 1.832 -18.363 16.524 1.00 75.12 197 ARG A O 1
ATOM 1594 N N . PHE A 1 198 ? 2.653 -17.400 14.683 1.00 74.50 198 PHE A N 1
ATOM 1595 C CA . PHE A 1 198 ? 1.392 -16.786 14.278 1.00 74.50 198 PHE A CA 1
ATOM 1596 C C . PHE A 1 198 ? 0.566 -17.713 13.386 1.00 74.50 198 PHE A C 1
ATOM 1598 O O . PHE A 1 198 ? 1.060 -18.256 12.396 1.00 74.50 198 PHE A O 1
ATOM 1605 N N . ARG A 1 199 ? -0.723 -17.872 13.712 1.00 75.06 199 ARG A N 1
ATOM 1606 C CA . ARG A 1 199 ? -1.674 -18.684 12.943 1.00 75.06 199 ARG A CA 1
ATOM 1607 C C . ARG A 1 199 ? -2.852 -17.828 12.486 1.00 75.06 199 ARG A C 1
ATOM 1609 O O . ARG A 1 199 ? -3.880 -17.773 13.154 1.00 75.06 199 ARG A O 1
ATOM 1616 N N . LYS A 1 200 ? -2.744 -17.258 11.282 1.00 75.25 200 LYS A N 1
ATOM 1617 C CA . LYS A 1 200 ? -3.840 -16.542 10.602 1.00 75.25 200 LYS A CA 1
ATOM 1618 C C . LYS A 1 200 ? -5.206 -17.258 10.645 1.00 75.25 200 LYS A C 1
ATOM 1620 O O . LYS A 1 200 ? -6.182 -16.568 10.937 1.00 75.25 200 LYS A O 1
ATOM 1625 N N . PRO A 1 201 ? -5.322 -18.590 10.426 1.00 77.00 201 PRO A N 1
ATOM 1626 C CA . PRO A 1 201 ? -6.627 -19.257 10.486 1.00 77.00 201 PRO A CA 1
ATOM 1627 C C . PRO A 1 201 ? -7.262 -19.259 11.883 1.00 77.00 201 PRO A C 1
ATOM 1629 O O . PRO A 1 201 ? -8.473 -19.389 11.977 1.00 77.00 201 PRO A O 1
ATOM 1632 N N . ALA A 1 202 ? -6.479 -19.093 12.954 1.00 79.69 202 ALA A N 1
ATOM 1633 C CA . ALA A 1 202 ? -6.997 -18.959 14.315 1.00 79.69 202 ALA A CA 1
ATOM 1634 C C . ALA A 1 202 ? -7.267 -17.491 14.687 1.00 79.69 202 ALA A C 1
ATOM 1636 O O . ALA A 1 202 ? -8.229 -17.192 15.386 1.00 79.69 202 ALA A O 1
ATOM 1637 N N . THR A 1 203 ? -6.444 -16.559 14.200 1.00 82.00 203 THR A N 1
ATOM 1638 C CA . THR A 1 203 ? -6.579 -15.136 14.542 1.00 82.00 203 THR A CA 1
ATOM 1639 C C . THR A 1 203 ? -7.741 -14.454 13.822 1.00 82.00 203 THR A C 1
ATOM 1641 O O . THR A 1 203 ? -8.417 -13.629 14.426 1.00 82.00 203 THR A O 1
ATOM 1644 N N . LYS A 1 204 ? -8.023 -14.810 12.561 1.00 85.94 204 LYS A N 1
ATOM 1645 C CA . LYS A 1 204 ? -9.174 -14.265 11.823 1.00 85.94 204 LYS A CA 1
ATOM 1646 C C . LYS A 1 204 ? -10.512 -14.473 12.562 1.00 85.94 204 LYS A C 1
ATOM 1648 O O . LYS A 1 204 ? -11.149 -13.471 12.872 1.00 85.94 204 LYS A O 1
ATOM 1653 N N . PRO A 1 205 ? -10.917 -15.712 12.916 1.00 87.00 205 PRO A N 1
ATOM 1654 C CA . PRO A 1 205 ? -12.181 -15.925 13.619 1.00 87.00 205 PRO A CA 1
ATOM 1655 C C . PRO A 1 205 ? -12.205 -15.276 15.008 1.00 87.00 205 PRO A C 1
ATOM 1657 O O . PRO A 1 205 ? -13.273 -14.913 15.484 1.00 87.00 205 PRO A O 1
ATOM 1660 N N . PHE A 1 206 ? -11.050 -15.084 15.656 1.00 87.88 206 PHE A N 1
ATOM 1661 C CA . PHE A 1 206 ? -10.973 -14.343 16.916 1.00 87.88 206 PHE A CA 1
ATOM 1662 C C . PHE A 1 206 ? -11.306 -12.852 16.741 1.00 87.88 206 PHE A C 1
ATOM 1664 O O . PHE A 1 206 ? -12.064 -12.300 17.536 1.00 87.88 206 PHE A O 1
ATOM 1671 N N . ILE A 1 207 ? -10.773 -12.203 15.701 1.00 89.12 207 ILE A N 1
ATOM 1672 C CA . ILE A 1 207 ? -11.083 -10.797 15.391 1.00 89.12 207 ILE A CA 1
ATOM 1673 C C . ILE A 1 207 ? -12.567 -10.655 15.026 1.00 89.12 207 ILE A C 1
ATOM 1675 O O . ILE A 1 207 ? -13.241 -9.763 15.539 1.00 89.12 207 ILE A O 1
ATOM 1679 N N . ASP A 1 208 ? -13.090 -11.575 14.213 1.00 90.19 208 ASP A N 1
ATOM 1680 C CA . ASP A 1 208 ? -14.507 -11.593 13.831 1.00 90.19 208 ASP A CA 1
ATOM 1681 C C . ASP A 1 208 ? -15.418 -11.787 15.065 1.00 90.19 208 ASP A C 1
ATOM 1683 O O . ASP A 1 208 ? -16.445 -11.115 15.215 1.00 90.19 208 ASP A O 1
ATOM 1687 N N . LEU A 1 209 ? -15.014 -12.651 16.007 1.00 91.06 209 LEU A N 1
ATOM 1688 C CA . LEU A 1 209 ? -15.703 -12.839 17.286 1.00 91.06 209 LEU A CA 1
ATOM 1689 C C . LEU A 1 209 ? -15.681 -11.560 18.129 1.00 91.06 209 LEU A C 1
ATOM 1691 O O . LEU A 1 209 ? -16.725 -11.159 18.638 1.00 91.06 209 LEU A O 1
ATOM 1695 N N . PHE A 1 210 ? -14.527 -10.901 18.261 1.00 91.44 210 PHE A N 1
ATOM 1696 C CA . PHE A 1 210 ? -14.414 -9.626 18.974 1.00 91.44 210 PHE A CA 1
ATOM 1697 C C . PHE A 1 210 ? -15.352 -8.568 18.379 1.00 91.44 210 PHE A C 1
ATOM 1699 O O . PHE A 1 210 ? -16.066 -7.894 19.122 1.00 91.44 210 PHE A O 1
ATOM 1706 N N . GLY A 1 211 ? -15.429 -8.479 17.048 1.00 91.06 211 GLY A N 1
ATOM 1707 C CA . GLY A 1 211 ? -16.372 -7.593 16.367 1.00 91.06 211 GLY A CA 1
ATOM 1708 C C . GLY A 1 211 ? -17.830 -7.911 16.658 1.00 91.06 211 GLY A C 1
ATOM 1709 O O . GLY A 1 211 ? -18.610 -7.007 16.955 1.00 91.06 211 GLY A O 1
ATOM 1710 N N . THR A 1 212 ? -18.182 -9.193 16.660 1.00 93.38 212 THR A N 1
ATOM 1711 C CA . THR A 1 212 ? -19.538 -9.645 16.997 1.00 93.38 212 THR A CA 1
ATOM 1712 C C . THR A 1 212 ? -19.898 -9.296 18.446 1.00 93.38 212 THR A C 1
ATOM 1714 O O . THR A 1 212 ? -20.979 -8.775 18.710 1.00 93.38 212 THR A O 1
ATOM 1717 N N . GLN A 1 213 ? -18.981 -9.503 19.398 1.00 92.94 213 GLN A N 1
ATOM 1718 C CA . GLN A 1 213 ? -19.205 -9.144 20.805 1.00 92.94 213 GLN A CA 1
ATOM 1719 C C . GLN A 1 213 ? -19.341 -7.630 21.001 1.00 92.94 213 GLN A C 1
ATOM 1721 O O . GLN A 1 213 ? -20.219 -7.173 21.733 1.00 92.94 213 GLN A O 1
ATOM 1726 N N . LEU A 1 214 ? -18.526 -6.834 20.305 1.00 92.81 214 LEU A N 1
ATOM 1727 C CA . LEU A 1 214 ? -18.624 -5.377 20.339 1.00 92.81 214 LEU A CA 1
ATOM 1728 C C . LEU A 1 214 ? -19.979 -4.886 19.801 1.00 92.81 214 LEU A C 1
ATOM 1730 O O . LEU A 1 214 ? -20.583 -3.979 20.377 1.00 92.81 214 LEU A O 1
ATOM 1734 N N . GLN A 1 215 ? -20.480 -5.504 18.727 1.00 92.56 215 GLN A N 1
ATOM 1735 C CA . GLN A 1 215 ? -21.808 -5.218 18.179 1.00 92.56 215 GLN A CA 1
ATOM 1736 C C . GLN A 1 215 ? -22.926 -5.598 19.157 1.00 92.56 215 GLN A C 1
ATOM 1738 O O . GLN A 1 215 ? -23.841 -4.800 19.360 1.00 92.56 215 GLN A O 1
ATOM 1743 N N . ASN A 1 216 ? -22.826 -6.752 19.823 1.00 92.25 216 ASN A N 1
ATOM 1744 C CA . ASN A 1 216 ? -23.790 -7.168 20.845 1.00 92.25 216 ASN A CA 1
ATOM 1745 C C . ASN A 1 216 ? -23.845 -6.177 22.019 1.00 92.25 216 ASN A C 1
ATOM 1747 O O . ASN A 1 216 ? -24.930 -5.775 22.436 1.00 92.25 216 ASN A O 1
ATOM 1751 N N . LEU A 1 217 ? -22.691 -5.712 22.513 1.00 90.50 217 LEU A N 1
ATOM 1752 C CA . LEU A 1 217 ? -22.630 -4.694 23.571 1.00 90.50 217 LEU A CA 1
ATOM 1753 C C . LEU A 1 217 ? -23.233 -3.356 23.120 1.00 90.50 217 LEU A C 1
ATOM 1755 O O . LEU A 1 217 ? -23.906 -2.677 23.897 1.00 90.50 217 LEU A O 1
ATOM 1759 N N . ARG A 1 218 ? -23.035 -2.972 21.855 1.00 90.69 218 ARG A N 1
ATOM 1760 C CA . ARG A 1 218 ? -23.650 -1.770 21.276 1.00 90.69 218 ARG A CA 1
ATOM 1761 C C . ARG A 1 218 ? -25.171 -1.904 21.193 1.00 90.69 218 ARG A C 1
ATOM 1763 O O . ARG A 1 218 ? -25.870 -0.959 21.555 1.00 90.69 218 ARG A O 1
ATOM 1770 N N . ALA A 1 219 ? -25.672 -3.063 20.771 1.00 89.81 219 ALA A N 1
ATOM 1771 C CA . ALA A 1 219 ? -27.102 -3.358 20.749 1.00 89.81 219 ALA A CA 1
ATOM 1772 C C . ALA A 1 219 ? -27.704 -3.322 22.163 1.00 89.81 219 ALA A C 1
ATOM 1774 O O . ALA A 1 219 ? -28.749 -2.712 22.370 1.00 89.81 219 ALA A O 1
ATOM 1775 N N . MET A 1 220 ? -27.004 -3.874 23.159 1.00 88.12 220 MET A N 1
ATOM 1776 C CA . MET A 1 220 ? -27.425 -3.817 24.562 1.00 88.12 220 MET A CA 1
ATOM 1777 C C . MET A 1 220 ? -27.471 -2.373 25.088 1.00 88.12 220 MET A C 1
ATOM 1779 O O . MET A 1 220 ? -28.438 -1.981 25.734 1.00 88.12 220 MET A O 1
ATOM 1783 N N . ASN A 1 221 ? -26.481 -1.542 24.749 1.00 88.25 221 ASN A N 1
ATOM 1784 C CA . ASN A 1 221 ? -26.496 -0.117 25.087 1.00 88.25 221 ASN A CA 1
ATOM 1785 C C . ASN A 1 221 ? -27.691 0.607 24.434 1.00 88.25 221 ASN A C 1
ATOM 1787 O O . ASN A 1 221 ? -28.371 1.392 25.087 1.00 88.25 221 ASN A O 1
ATOM 1791 N N . GLN A 1 222 ? -27.996 0.320 23.164 1.00 87.31 222 GLN A N 1
ATOM 1792 C CA . GLN A 1 222 ? -29.172 0.878 22.482 1.00 87.31 222 GLN A CA 1
ATOM 1793 C C . GLN A 1 222 ? -30.489 0.443 23.142 1.00 87.31 222 GLN A C 1
ATOM 1795 O O . GLN A 1 222 ? -31.352 1.289 23.365 1.00 87.31 222 GLN A O 1
ATOM 1800 N N . ALA A 1 223 ? -30.614 -0.828 23.528 1.00 86.38 223 ALA A N 1
ATOM 1801 C CA . ALA A 1 223 ? -31.778 -1.338 24.249 1.00 86.38 223 ALA A CA 1
ATOM 1802 C C . ALA A 1 223 ? -31.975 -0.641 25.608 1.00 86.38 223 ALA A C 1
ATOM 1804 O O . ALA A 1 223 ? -33.075 -0.181 25.906 1.00 86.38 223 ALA A O 1
ATOM 1805 N N . ILE A 1 224 ? -30.904 -0.453 26.390 1.00 82.38 224 ILE A N 1
ATOM 1806 C CA . ILE A 1 224 ? -30.955 0.281 27.670 1.00 82.38 224 ILE A CA 1
ATOM 1807 C C . ILE A 1 224 ? -31.428 1.727 27.466 1.00 82.38 224 ILE A C 1
ATOM 1809 O O . ILE A 1 224 ? -32.172 2.271 28.291 1.00 82.38 224 ILE A O 1
ATOM 1813 N N . LEU A 1 225 ? -31.000 2.365 26.371 1.00 80.75 225 LEU A N 1
ATOM 1814 C CA . LEU A 1 225 ? -31.462 3.704 26.016 1.00 80.75 225 LEU A CA 1
ATOM 1815 C C . LEU A 1 225 ? -32.955 3.707 25.685 1.00 80.75 225 LEU A C 1
ATOM 1817 O O . LEU A 1 225 ? -33.657 4.582 26.184 1.00 80.75 225 LEU A O 1
ATOM 1821 N N . TRP A 1 226 ? -33.442 2.744 24.901 1.00 81.56 226 TRP A N 1
ATOM 1822 C CA . TRP A 1 226 ? -34.861 2.630 24.544 1.00 81.56 226 TRP A CA 1
ATOM 1823 C C . TRP A 1 226 ? -35.758 2.369 25.755 1.00 81.56 226 TRP A C 1
ATOM 1825 O O . TRP A 1 226 ? -36.701 3.124 25.971 1.00 81.56 226 TRP A O 1
ATOM 1835 N N . GLU A 1 227 ? -35.399 1.430 26.634 1.00 75.31 227 GLU A N 1
ATOM 1836 C CA . GLU A 1 227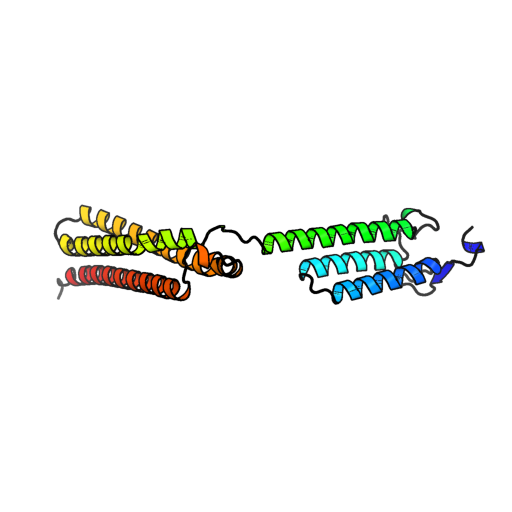 ? -36.136 1.184 27.886 1.00 75.31 227 GLU A CA 1
ATOM 1837 C C . GLU A 1 227 ? -36.235 2.428 28.777 1.00 75.31 227 GLU A C 1
ATOM 1839 O O . GLU A 1 227 ? -37.113 2.545 29.633 1.00 75.31 227 GLU A O 1
ATOM 1844 N N . ARG A 1 228 ? -35.276 3.349 28.669 1.00 66.81 228 ARG A N 1
ATOM 1845 C CA . ARG A 1 228 ? -35.316 4.603 29.418 1.00 66.81 228 ARG A CA 1
ATOM 1846 C C . ARG A 1 228 ? -36.320 5.597 28.842 1.00 66.81 228 ARG A C 1
ATOM 1848 O O . ARG A 1 228 ? -36.908 6.343 29.620 1.00 66.81 228 ARG A O 1
ATOM 1855 N N . TYR A 1 229 ? -36.494 5.621 27.524 1.00 61.56 229 TYR A N 1
ATOM 1856 C CA . TYR A 1 229 ? -37.504 6.457 26.881 1.00 61.56 229 TYR A CA 1
ATOM 1857 C C . TYR A 1 229 ? -38.915 5.925 27.158 1.00 61.56 229 TYR A C 1
ATOM 1859 O O . TYR A 1 229 ? -39.775 6.710 27.550 1.00 61.56 229 TYR A O 1
ATOM 1867 N N . ASP A 1 230 ? -39.123 4.608 27.086 1.00 59.44 230 ASP A N 1
ATOM 1868 C CA . ASP A 1 230 ? -40.438 4.001 27.350 1.00 59.44 230 ASP A CA 1
ATOM 1869 C C . ASP A 1 230 ? -40.835 4.075 28.834 1.00 59.44 230 ASP A C 1
ATOM 1871 O O . ASP A 1 230 ? -41.975 4.399 29.167 1.00 59.44 230 ASP A O 1
ATOM 1875 N N . GLY A 1 231 ? -39.884 3.882 29.756 1.00 54.31 231 GLY A N 1
ATOM 1876 C CA . GLY A 1 231 ? -40.129 4.010 31.199 1.00 54.31 231 GLY A CA 1
ATOM 1877 C C . GLY A 1 231 ? -40.405 5.441 31.689 1.00 54.31 231 GLY A C 1
ATOM 1878 O O . GLY A 1 231 ? -40.841 5.617 32.8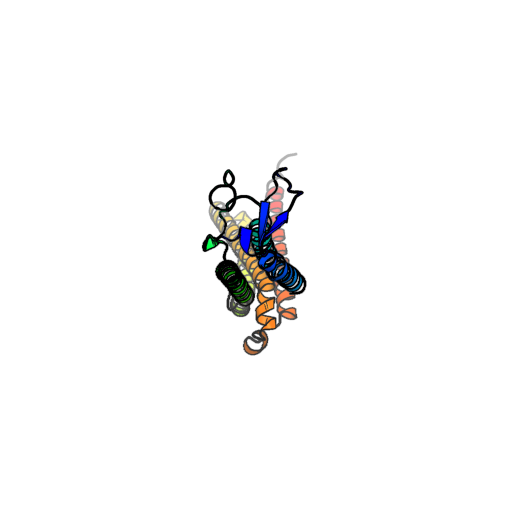24 1.00 54.31 231 GLY A O 1
ATOM 1879 N N . GLY A 1 232 ? -40.153 6.463 30.861 1.00 46.84 232 GLY A N 1
ATOM 1880 C CA . GLY A 1 232 ? -40.486 7.868 31.137 1.00 46.84 232 GLY A CA 1
ATOM 1881 C C . GLY A 1 232 ? -41.789 8.347 30.484 1.00 46.84 232 GLY A C 1
ATOM 1882 O O . GLY A 1 232 ? -42.155 9.505 30.664 1.00 46.84 232 GLY A O 1
ATOM 1883 N N . GLY A 1 233 ? -42.469 7.483 29.720 1.00 39.12 233 GLY A N 1
ATOM 1884 C CA . GLY A 1 233 ? -43.610 7.830 28.865 1.00 39.12 233 GLY A CA 1
ATOM 1885 C C . GLY A 1 233 ? -44.972 7.287 29.305 1.00 39.12 233 GLY A C 1
ATOM 1886 O O . GLY A 1 233 ? -45.930 7.424 28.555 1.00 39.12 233 GLY A O 1
ATOM 1887 N N . CYS A 1 234 ? -45.107 6.701 30.500 1.00 39.62 234 CYS A N 1
ATOM 1888 C CA . CYS A 1 234 ? -46.409 6.295 31.053 1.00 39.62 234 CYS A CA 1
ATOM 1889 C C . CYS A 1 234 ? -46.935 7.293 32.095 1.00 39.62 234 CYS A C 1
ATOM 1891 O O . CYS A 1 234 ? -47.246 6.947 33.231 1.00 39.62 234 CYS A O 1
ATOM 1893 N N . THR A 1 235 ? -47.070 8.548 31.675 1.00 47.16 235 THR A N 1
ATOM 1894 C CA . THR A 1 235 ? -48.112 9.450 32.178 1.00 47.16 235 THR A CA 1
ATOM 1895 C C . THR A 1 235 ? -48.662 10.226 30.989 1.00 47.16 235 THR A C 1
ATOM 1897 O O . THR A 1 235 ? -48.157 11.303 30.691 1.00 47.16 235 THR A O 1
ATOM 1900 N N . MET A 1 236 ? -49.650 9.668 30.287 1.00 40.22 236 MET A N 1
ATOM 1901 C CA . MET A 1 236 ? -50.826 10.403 29.803 1.00 40.22 236 MET A CA 1
ATOM 1902 C C . MET A 1 236 ? -51.766 9.482 29.011 1.00 40.22 236 MET A C 1
ATOM 1904 O O . MET A 1 236 ? -51.408 9.003 27.937 1.00 40.22 236 MET A O 1
ATOM 1908 N N . ASN A 1 237 ? -52.981 9.386 29.566 1.00 35.38 237 ASN A N 1
ATOM 1909 C CA . ASN A 1 237 ? -54.263 8.882 29.053 1.00 35.38 237 ASN A CA 1
ATOM 1910 C C . ASN A 1 237 ? -54.528 7.379 29.142 1.00 35.38 237 ASN A C 1
ATOM 1912 O O . ASN A 1 237 ? -54.161 6.633 28.213 1.00 35.38 237 ASN A O 1
#

Solvent-accessible surface area (backbone atoms only — not comparable to full-atom values): 13809 Å² total; per-residue (Å²): 112,72,88,74,72,75,51,53,44,70,43,72,82,41,99,83,72,55,65,44,75,42,48,47,67,55,54,71,52,50,50,56,53,55,53,50,49,50,51,52,58,67,70,47,96,60,58,72,67,59,42,50,51,55,49,51,53,50,49,48,52,51,46,65,66,72,46,64,44,24,90,92,42,75,91,39,66,58,68,90,85,48,71,79,74,31,69,71,50,48,52,49,50,53,49,52,54,49,51,51,51,52,51,51,49,51,52,52,52,51,52,67,73,56,62,81,69,86,63,39,65,60,56,44,51,58,54,58,70,48,47,60,60,53,51,51,54,50,48,51,53,50,50,48,55,59,75,45,69,84,75,50,75,67,67,46,54,53,49,51,52,52,50,50,52,51,50,54,53,52,50,53,50,50,52,50,47,54,52,37,63,63,63,34,59,59,47,51,75,75,48,52,33,65,87,67,71,56,52,66,86,63,50,53,60,50,54,54,47,52,52,52,51,54,49,51,54,51,52,51,52,51,49,56,53,50,55,52,56,58,74,70,61,84,80,82,134

Foldseek 3Di:
DVVPVPQWDWDCDDPVNDIATARPVCCVPVVVVLVVQLVVLVPDPADPVLSCQLNVVSVVLVCCRRPQADPVDRVHGDDPPDPCNDSVNSVVVNVVVVVVSVVVRVVVVVCVLDDDDDCLVVVLVVLLVCLVVLLVVLVVLLVVLLVCVPPDDVVNVVSVVVNVVSLVVLVVSLVSSVVSLVVCPSVVVVVVCVVSVDDSVVSVVSSVVSVVSSVVSVVSSVVSVVVSVVVVPPPDD

Mean predicted aligned error: 17.09 Å

pLDDT: mean 72.01, std 13.24, range [35.38, 93.38]

Organism: Aphanomyces astaci (NCBI:txid112090)

Radius of gyration: 35.7 Å; Cα contacts (8 Å, |Δi|>4): 134; chains: 1; bounding box: 84×44×95 Å

Secondary structure (DSSP, 8-state):
-TTSSS-EEEE---TTSS-EEEEHHHHHHHHHHHHHHHHHHHHS---HHHHHHHHHHHHHHHHHHH-SB-SS-TTSBPPTT-GGG-HHHHHHHHHHHHHHHHHHHHHHHHHHHSPSPTTHHHHHHHHHHTHHHHHHHHHHHHHHHHHTTTT-HHHHHHHHHHHHHHHHHHHHHHHHHHHHHHHTHHHHHTTTTTTTT--HHHHHHHHHHHHHHHHHHHHHHHHHHHHHHHTT-----